Protein AF-G0P9I7-F1 (afdb_monomer)

Foldseek 3Di:
DDDDPPDPDDDPPPDADPLLVVLVVLLVVCVVDPDFDVSLVVSVVCLVCPPDDPQPDWDALVNLLSLVVLLLVLVVLLVVLVLLLLLLVLLLVLLVVLLVLLVVLLVVLVCCCVVPVVVPDPPPVVNVLCSLPVSLVVSVVSVVVSVPCVSPDDPPCVVVVVVVSVVVSVVCVVPRDRTDGPVVSSVSSVVSVCSSRVRRVVSNVSSVVSVVSSLVSLVSSLVSLLVSLVVQLVVLVVCLVVDPDPVVNVVSVVSNVVSVVSNVVSVCVSVVPPD

Solvent-accessible surface area (backbone atoms only — not comparable to full-atom values): 15383 Å² total; per-residue (Å²): 135,85,89,65,98,83,62,97,76,73,74,82,79,88,71,81,46,71,66,46,53,51,52,51,50,52,53,46,54,54,68,74,41,94,62,72,66,66,51,50,53,48,52,52,52,48,63,77,56,57,76,83,70,66,91,85,57,78,40,58,46,67,53,57,47,52,43,52,51,52,40,48,52,49,52,56,51,36,48,54,35,47,53,52,29,55,34,38,48,42,48,37,51,42,46,50,52,47,30,52,50,28,46,50,49,38,52,55,49,50,52,48,52,66,54,53,66,78,60,72,58,91,67,51,65,66,56,56,54,49,50,71,54,46,53,60,48,51,51,52,49,53,47,55,55,57,66,35,70,88,52,51,76,74,76,88,55,56,69,62,53,50,50,51,52,50,51,52,52,55,48,52,64,74,63,59,56,91,62,44,52,66,66,58,53,52,51,50,54,47,51,43,49,48,47,43,61,63,50,33,46,50,41,47,50,52,31,51,53,41,51,52,50,37,56,56,43,52,58,59,35,45,50,41,49,53,53,45,43,50,53,53,32,51,51,22,56,52,46,40,73,69,48,82,51,70,67,61,27,50,53,27,48,49,47,35,55,50,36,52,53,52,50,50,52,52,50,48,52,68,65,67,67,81,123

Nearest PDB structures (foldseek):
  6u1s-assembly1_A  TM=1.557E-01  e=6.332E+00  synthetic construct

Radius of gyration: 30.94 Å; Cα contacts (8 Å, |Δi|>4): 170; chains: 1; bounding box: 69×42×85 Å

Mean predicted aligned error: 13.26 Å

Organism: Caenorhabditis brenneri (NCBI:txid135651)

Structure (mmCIF, N/CA/C/O backbone):
data_AF-G0P9I7-F1
#
_entry.id   AF-G0P9I7-F1
#
loop_
_atom_site.group_PDB
_atom_site.id
_atom_site.type_symbol
_atom_site.label_atom_id
_atom_site.label_alt_id
_atom_site.label_comp_id
_atom_site.label_asym_id
_atom_site.label_entity_id
_atom_site.label_seq_id
_atom_site.pdbx_PDB_ins_code
_atom_site.Cartn_x
_atom_site.Cartn_y
_atom_site.Cartn_z
_atom_site.occupancy
_atom_site.B_iso_or_equiv
_atom_site.auth_seq_id
_atom_site.auth_comp_id
_atom_site.auth_asym_id
_atom_site.auth_atom_id
_atom_site.pdbx_PDB_model_num
ATOM 1 N N . MET A 1 1 ? -32.981 -13.574 35.915 1.00 32.06 1 MET A N 1
ATOM 2 C CA . MET A 1 1 ? -32.477 -14.923 36.243 1.00 32.06 1 MET A CA 1
ATOM 3 C C . MET A 1 1 ? -30.966 -14.822 36.257 1.00 32.06 1 MET A C 1
ATOM 5 O O . MET A 1 1 ? -30.418 -14.262 35.320 1.00 32.06 1 MET A O 1
ATOM 9 N N . SER A 1 2 ? -30.353 -15.200 37.376 1.00 30.53 2 SER A N 1
ATOM 10 C CA . SER A 1 2 ? -28.936 -15.013 37.700 1.00 30.53 2 SER A CA 1
ATOM 11 C C . SER A 1 2 ? -28.030 -15.908 36.855 1.00 30.53 2 SER A C 1
ATOM 13 O O . SER A 1 2 ? -28.331 -17.082 36.655 1.00 30.53 2 SER A O 1
ATOM 15 N N . PHE A 1 3 ? -26.928 -15.334 36.380 1.00 40.22 3 PHE A N 1
ATOM 16 C CA . PHE A 1 3 ? -25.849 -16.011 35.670 1.00 40.22 3 PHE A CA 1
ATOM 17 C C . PHE A 1 3 ? -25.103 -16.965 36.619 1.00 40.22 3 PHE A C 1
ATOM 19 O O . PHE A 1 3 ? -24.653 -16.541 37.683 1.00 40.22 3 PHE A O 1
ATOM 26 N N . ASP A 1 4 ? -24.995 -18.240 36.242 1.00 36.59 4 ASP A N 1
ATOM 27 C CA . ASP A 1 4 ? -24.179 -19.247 36.925 1.00 36.59 4 ASP A CA 1
ATOM 28 C C . ASP A 1 4 ? -22.908 -19.492 36.086 1.00 36.59 4 ASP A C 1
ATOM 30 O O . ASP A 1 4 ? -23.009 -20.024 34.973 1.00 36.59 4 ASP A O 1
ATOM 34 N N . PRO A 1 5 ? -21.717 -19.102 36.577 1.00 43.03 5 PRO A N 1
ATOM 35 C CA . PRO A 1 5 ? -20.459 -19.198 35.837 1.00 43.03 5 PRO A CA 1
ATOM 36 C C . PRO A 1 5 ? -19.954 -20.638 35.624 1.00 43.03 5 PRO A C 1
ATOM 38 O O . PRO A 1 5 ? -18.890 -20.818 35.033 1.00 43.03 5 PRO A O 1
ATOM 41 N N . SER A 1 6 ? -20.684 -21.664 36.073 1.00 37.97 6 SER A N 1
ATOM 42 C CA . SER A 1 6 ? -20.253 -23.067 36.012 1.00 37.97 6 SER A CA 1
ATOM 43 C C . SER A 1 6 ? -20.863 -23.906 34.872 1.00 37.97 6 SER A C 1
ATOM 45 O O . SER A 1 6 ? -20.480 -25.064 34.707 1.00 37.97 6 SER A O 1
ATOM 47 N N . SER A 1 7 ? -21.756 -23.356 34.033 1.00 35.81 7 SER A N 1
ATOM 48 C CA . SER A 1 7 ? -22.426 -24.133 32.969 1.00 35.81 7 SER A CA 1
ATOM 49 C C . SER A 1 7 ? -21.936 -23.788 31.540 1.00 35.81 7 SER A C 1
ATOM 51 O O . SER A 1 7 ? -22.196 -22.693 31.042 1.00 35.81 7 SER A O 1
ATOM 53 N N . PRO A 1 8 ? -21.262 -24.707 30.816 1.00 40.47 8 PRO A N 1
ATOM 54 C CA . PRO A 1 8 ? -20.697 -24.441 29.484 1.00 40.47 8 PRO A CA 1
ATOM 55 C C . PRO A 1 8 ? -21.712 -24.528 28.322 1.00 40.47 8 PRO A C 1
ATOM 57 O O . PRO A 1 8 ? -21.318 -24.419 27.166 1.00 40.47 8 PRO A O 1
ATOM 60 N N . ASN A 1 9 ? -23.011 -24.707 28.602 1.00 37.75 9 ASN A N 1
ATOM 61 C CA . ASN A 1 9 ? -24.058 -24.977 27.599 1.00 37.75 9 ASN A CA 1
ATOM 62 C C . ASN A 1 9 ? -25.186 -23.923 27.544 1.00 37.75 9 ASN A C 1
ATOM 64 O O . ASN A 1 9 ? -26.302 -24.227 27.112 1.00 37.75 9 ASN A O 1
ATOM 68 N N . GLN A 1 10 ? -24.935 -22.673 27.942 1.00 39.03 10 GLN A N 1
ATOM 69 C CA . GLN A 1 10 ? -25.886 -21.595 27.656 1.00 39.03 10 GLN A CA 1
ATOM 70 C C . GLN A 1 10 ? -25.823 -21.210 26.169 1.00 39.03 10 GLN A C 1
ATOM 72 O O . GLN A 1 10 ? -24.797 -20.758 25.665 1.00 39.03 10 GLN A O 1
ATOM 77 N N 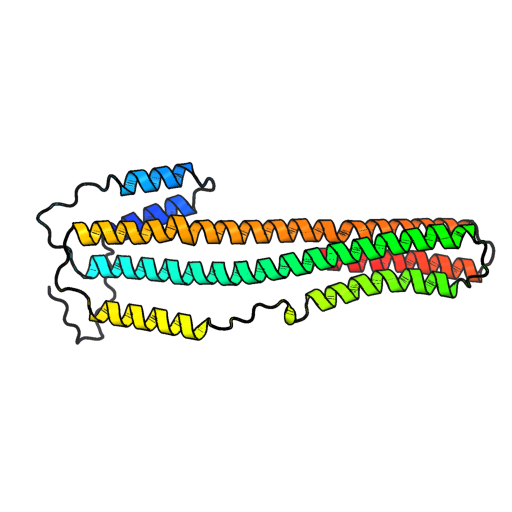. LYS A 1 11 ? -26.941 -21.418 25.456 1.00 35.28 11 LYS A N 1
ATOM 78 C CA . LYS A 1 11 ? -27.157 -20.951 24.074 1.00 35.28 11 LYS A CA 1
ATOM 79 C C . LYS A 1 11 ? -26.825 -19.452 23.955 1.00 35.28 11 LYS A C 1
ATOM 81 O O . LYS A 1 11 ? -27.079 -18.720 24.912 1.00 35.28 11 LYS A O 1
ATOM 86 N N . PRO A 1 12 ? -26.326 -18.980 22.795 1.00 37.47 12 PRO A N 1
ATOM 87 C CA . PRO A 1 12 ? -25.967 -17.578 22.617 1.00 37.47 12 PRO A CA 1
ATOM 88 C C . PRO A 1 12 ? -27.187 -16.699 22.897 1.00 37.47 12 PRO A C 1
ATOM 90 O O . PRO A 1 12 ? -28.274 -16.945 22.367 1.00 37.47 12 PRO A O 1
ATOM 93 N N . VAL A 1 13 ? -27.014 -15.694 23.753 1.00 47.22 13 VAL A N 1
ATOM 94 C CA . VAL A 1 13 ? -28.059 -14.727 24.090 1.00 47.22 13 VAL A CA 1
ATOM 95 C C . VAL A 1 13 ? -28.408 -13.955 22.814 1.00 47.22 13 VAL A C 1
ATOM 97 O O . VAL A 1 13 ? -27.681 -13.081 22.362 1.00 47.22 13 VAL A O 1
ATOM 100 N N . THR A 1 14 ? -29.523 -14.316 22.177 1.00 50.47 14 THR A N 1
ATOM 101 C CA . THR A 1 14 ? -29.954 -13.796 20.865 1.00 50.47 14 THR A CA 1
ATOM 102 C C . THR A 1 14 ? -30.489 -12.358 20.889 1.00 50.47 14 THR A C 1
ATOM 104 O O . THR A 1 14 ? -30.899 -11.844 19.850 1.00 50.47 14 THR A O 1
ATOM 107 N N . LYS A 1 15 ? -30.511 -11.678 22.042 1.00 58.75 15 LYS A N 1
ATOM 108 C CA . LYS A 1 15 ? -30.935 -10.274 22.153 1.00 58.75 15 LYS A CA 1
ATOM 109 C C . LYS A 1 15 ? -29.771 -9.413 22.633 1.00 58.75 15 LYS A C 1
ATOM 111 O O . LYS A 1 15 ? -29.448 -9.458 23.811 1.00 58.75 15 LYS A O 1
ATOM 116 N N . ARG A 1 16 ? -29.215 -8.604 21.723 1.00 64.12 16 ARG A N 1
ATOM 117 C CA . ARG A 1 16 ? -28.243 -7.553 22.056 1.00 64.12 16 ARG A CA 1
ATOM 118 C C . ARG A 1 16 ? -28.893 -6.443 22.877 1.00 64.12 16 ARG A C 1
ATOM 120 O O . ARG A 1 16 ? -30.059 -6.095 22.643 1.00 64.12 16 ARG A O 1
ATOM 127 N N . TYR A 1 17 ? -28.138 -5.863 23.801 1.00 71.81 17 TYR A N 1
ATOM 128 C CA . TYR A 1 17 ? -28.598 -4.736 24.603 1.00 71.81 17 TYR A CA 1
ATOM 129 C C . TYR A 1 17 ? -28.740 -3.460 23.756 1.00 71.81 17 TYR A C 1
ATOM 131 O O . TYR A 1 17 ? -28.110 -3.263 22.718 1.00 71.81 17 TYR A O 1
ATOM 139 N N . ARG A 1 18 ? -29.621 -2.548 24.180 1.00 72.38 18 ARG A N 1
ATOM 140 C CA . ARG A 1 18 ? -29.911 -1.324 23.412 1.00 72.38 18 ARG A CA 1
ATOM 141 C C . ARG A 1 18 ? -28.683 -0.416 23.291 1.00 72.38 18 ARG A C 1
ATOM 143 O O . ARG A 1 18 ? -28.532 0.253 22.271 1.00 72.38 18 ARG A O 1
ATOM 150 N N . SER A 1 19 ? -27.829 -0.383 24.313 1.00 67.81 19 SER A N 1
ATOM 151 C CA . SER A 1 19 ? -26.592 0.402 24.312 1.00 67.81 19 SER A CA 1
ATOM 152 C C . SER A 1 19 ? -25.597 -0.093 23.266 1.00 67.81 19 SER A C 1
ATOM 154 O O . SER A 1 19 ? -25.108 0.728 22.493 1.00 67.81 19 SER A O 1
ATOM 156 N N . SER A 1 20 ? -25.364 -1.406 23.174 1.00 69.12 20 SER A N 1
ATOM 157 C CA . SER A 1 20 ? -24.467 -2.009 22.186 1.00 69.12 20 SER A CA 1
ATOM 158 C C . SER A 1 20 ? -24.984 -1.801 20.761 1.00 69.12 20 SER A C 1
ATOM 160 O O . SER A 1 20 ? -24.222 -1.384 19.891 1.00 69.12 20 SER A O 1
ATOM 162 N N . ILE A 1 21 ? -26.295 -1.957 20.530 1.00 77.00 21 ILE A N 1
ATOM 163 C CA . ILE A 1 21 ? -26.935 -1.673 19.232 1.00 77.00 21 ILE A CA 1
ATOM 164 C C . ILE A 1 21 ? -26.726 -0.212 18.820 1.00 77.00 21 ILE A C 1
ATOM 166 O O . ILE A 1 21 ? -26.332 0.055 17.687 1.00 77.00 21 ILE A O 1
ATOM 170 N N . GLN A 1 22 ? -26.974 0.737 19.724 1.00 75.31 22 GLN A N 1
ATOM 171 C CA . GLN A 1 22 ? -26.794 2.164 19.444 1.00 75.31 22 GLN A CA 1
ATOM 172 C C . GLN A 1 22 ? -25.331 2.513 19.154 1.00 75.31 22 GLN A C 1
ATOM 174 O O . GLN A 1 22 ? -25.060 3.276 18.231 1.00 75.31 22 GLN A O 1
ATOM 179 N N . THR A 1 23 ? -24.394 1.950 19.920 1.00 71.88 23 THR A N 1
ATOM 180 C CA . THR A 1 23 ? -22.956 2.123 19.680 1.00 71.88 23 THR A CA 1
ATOM 181 C C . THR A 1 23 ? -22.575 1.584 18.299 1.00 71.88 23 THR A C 1
ATOM 183 O O . THR A 1 23 ? -21.949 2.293 17.517 1.00 71.88 23 THR A O 1
ATOM 186 N N . TYR A 1 24 ? -23.050 0.390 17.934 1.00 76.12 24 TYR A N 1
ATOM 187 C CA . TYR A 1 24 ? -22.791 -0.211 16.623 1.00 76.12 24 TYR A CA 1
ATOM 188 C C . TYR A 1 24 ? -23.400 0.599 15.469 1.00 76.12 24 TYR A C 1
ATOM 190 O O . TYR A 1 24 ? -22.779 0.775 14.424 1.00 76.12 24 TYR A O 1
ATOM 198 N N . GLN A 1 25 ? -24.612 1.128 15.653 1.00 77.56 25 GLN A N 1
ATOM 199 C CA . GLN A 1 25 ? -25.266 2.000 14.675 1.00 77.56 25 GLN A CA 1
ATOM 200 C C . GLN A 1 25 ? -24.490 3.302 14.468 1.00 77.56 25 GLN A C 1
ATOM 202 O O . GLN A 1 25 ? -24.313 3.716 13.327 1.00 77.56 25 GLN A O 1
ATOM 207 N N . LEU A 1 26 ? -23.985 3.917 15.542 1.00 74.00 26 LEU A N 1
ATOM 208 C CA . LEU A 1 26 ? -23.140 5.111 15.458 1.00 74.00 26 LEU A CA 1
ATOM 209 C C . LEU A 1 26 ? -21.830 4.824 14.720 1.00 74.00 26 LEU A C 1
ATOM 211 O O . LEU A 1 26 ? -21.461 5.571 13.817 1.00 74.00 26 LEU A O 1
ATOM 215 N N . MET A 1 27 ? -21.166 3.714 15.044 1.00 75.69 27 MET A N 1
ATOM 216 C CA . MET A 1 27 ? -19.951 3.291 14.342 1.00 75.69 27 MET A CA 1
ATOM 217 C C . MET A 1 27 ? -20.218 3.055 12.854 1.00 75.69 27 MET A C 1
ATOM 219 O O . MET A 1 27 ? -19.461 3.519 12.004 1.00 75.69 27 MET A O 1
ATOM 223 N N . ARG A 1 28 ? -21.323 2.378 12.526 1.00 77.94 28 ARG A N 1
ATOM 224 C CA . ARG A 1 28 ? -21.722 2.117 11.141 1.00 77.94 28 ARG A CA 1
ATOM 225 C C . ARG A 1 28 ? -22.032 3.402 10.376 1.00 77.94 28 ARG A C 1
ATOM 227 O O . ARG A 1 28 ? -21.560 3.552 9.259 1.00 77.94 28 ARG A O 1
AT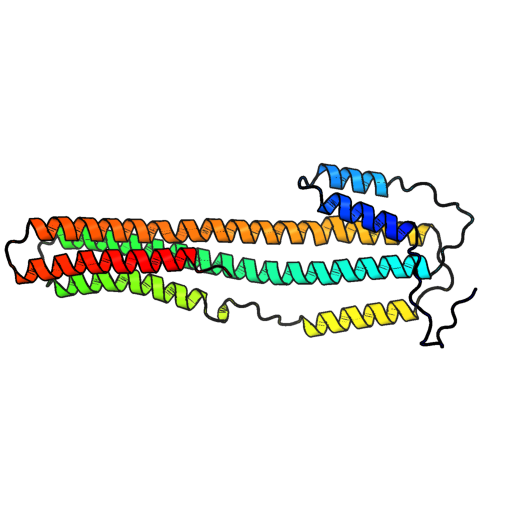OM 234 N N . LEU A 1 29 ? -22.761 4.340 10.980 1.00 73.50 29 LEU A N 1
ATOM 235 C CA . LEU A 1 29 ? -23.055 5.639 10.367 1.00 73.50 29 LEU A CA 1
ATOM 236 C C . LEU A 1 29 ? -21.775 6.396 9.997 1.00 73.50 29 LEU A C 1
ATOM 238 O O . LEU A 1 29 ? -21.686 6.948 8.906 1.00 73.50 29 LEU A O 1
ATOM 242 N N . VAL A 1 30 ? -20.770 6.370 10.874 1.00 71.31 30 VAL A N 1
ATOM 243 C CA . VAL A 1 30 ? -19.463 6.991 10.613 1.00 71.31 30 VAL A CA 1
ATOM 244 C C . VAL A 1 30 ? -18.675 6.232 9.535 1.00 71.31 30 VAL A C 1
ATOM 246 O O . VAL A 1 30 ? -17.952 6.848 8.755 1.00 71.31 30 VAL A O 1
ATOM 249 N N . MET A 1 31 ? -18.800 4.903 9.466 1.00 69.69 31 MET A N 1
ATOM 250 C CA . MET A 1 31 ? -18.152 4.085 8.429 1.00 69.69 31 MET A CA 1
ATOM 251 C C . MET A 1 31 ? -18.741 4.305 7.037 1.00 69.69 31 MET A C 1
ATOM 253 O O . MET A 1 31 ? -17.981 4.334 6.070 1.00 69.69 31 MET A O 1
ATOM 257 N N . ASP A 1 32 ? -20.066 4.418 6.950 1.00 68.00 32 ASP A N 1
ATOM 258 C CA . ASP A 1 32 ? -20.805 4.545 5.690 1.00 68.00 32 ASP A CA 1
ATOM 259 C C . ASP A 1 32 ? -20.720 5.975 5.126 1.00 68.00 32 ASP A C 1
ATOM 261 O O . ASP A 1 32 ? -20.947 6.204 3.936 1.00 68.00 32 ASP A O 1
ATOM 265 N N . SER A 1 33 ? -20.345 6.951 5.954 1.00 61.94 33 SER A N 1
ATOM 266 C CA . SER A 1 33 ? -20.135 8.320 5.510 1.00 61.94 33 SER A CA 1
ATOM 267 C C . SER A 1 33 ? -18.726 8.555 4.969 1.00 61.94 33 SER A C 1
ATOM 269 O O . SER A 1 33 ? -17.739 8.475 5.699 1.00 61.94 33 SER A O 1
ATOM 271 N N . PHE A 1 34 ? -18.636 8.923 3.691 1.00 52.88 34 PHE A N 1
ATOM 272 C CA . PHE A 1 34 ? -17.376 9.268 3.027 1.00 52.88 34 PHE A CA 1
ATOM 273 C C . PHE A 1 34 ? -16.758 10.600 3.506 1.00 52.88 34 PHE A C 1
ATOM 275 O O . PHE A 1 34 ? -15.597 10.857 3.188 1.00 52.88 34 PHE A O 1
ATOM 282 N N . ASP A 1 35 ? -17.474 11.410 4.306 1.00 54.06 35 ASP A N 1
ATOM 283 C CA . ASP A 1 35 ? -17.019 12.731 4.762 1.00 54.06 35 ASP A CA 1
ATOM 284 C C . ASP A 1 35 ? -16.894 12.851 6.293 1.00 54.06 35 ASP A C 1
ATOM 286 O O . ASP A 1 35 ? -17.848 12.770 7.066 1.00 54.06 35 ASP A O 1
ATOM 290 N N . SER A 1 36 ? -15.645 13.009 6.730 1.00 60.88 36 SER A N 1
ATOM 291 C CA . SER A 1 36 ? -15.137 12.558 8.033 1.00 60.88 36 SER A CA 1
ATOM 292 C C . SER A 1 36 ? -15.171 13.548 9.222 1.00 60.88 36 SER A C 1
ATOM 294 O O . SER A 1 36 ? -15.084 13.059 10.351 1.00 60.88 36 SER A O 1
ATOM 296 N N . PRO A 1 37 ? -15.271 14.886 9.084 1.00 63.94 37 PRO A N 1
ATOM 297 C CA . PRO A 1 37 ? -15.216 15.769 10.256 1.00 63.94 37 PRO A CA 1
ATOM 298 C C . PRO A 1 37 ? -16.591 16.147 10.829 1.00 63.94 37 PRO A C 1
ATOM 300 O O . PRO A 1 37 ? -16.732 16.268 12.045 1.00 63.94 37 PRO A O 1
ATOM 303 N N . GLU A 1 38 ? -17.615 16.333 9.995 1.00 63.81 38 GLU A N 1
ATOM 304 C CA . GLU A 1 38 ? -18.937 16.792 10.455 1.00 63.81 38 GLU A CA 1
ATOM 305 C C . GLU A 1 38 ? -19.733 15.685 11.139 1.00 63.81 38 GLU A C 1
ATOM 307 O O . GLU A 1 38 ? -20.367 15.917 12.167 1.00 63.81 38 GLU A O 1
ATOM 312 N N . ILE A 1 39 ? -19.640 14.464 10.619 1.00 64.88 39 ILE A N 1
ATOM 313 C CA . ILE A 1 39 ? -20.330 13.296 11.174 1.00 64.88 39 ILE A CA 1
ATOM 314 C C . ILE A 1 39 ? -19.634 12.810 12.440 1.00 64.88 39 ILE A C 1
ATOM 316 O O . ILE A 1 39 ? -20.306 12.397 13.380 1.00 64.88 39 ILE A O 1
ATOM 320 N N . LYS A 1 40 ? -18.311 12.987 12.532 1.00 64.25 40 LYS A N 1
ATOM 321 C CA . LYS A 1 40 ? -17.575 12.835 13.788 1.00 64.25 40 LYS A CA 1
ATOM 322 C C . LYS A 1 40 ? -18.075 13.824 14.846 1.00 64.25 40 LYS A C 1
ATOM 324 O O . LYS A 1 40 ? -18.462 13.391 15.924 1.00 64.25 40 LYS A O 1
ATOM 329 N N . LYS A 1 41 ? -18.198 15.114 14.507 1.00 69.12 41 LYS A N 1
ATOM 330 C CA . LYS A 1 41 ? -18.802 16.124 15.399 1.00 69.12 41 LYS A CA 1
ATOM 331 C C . LYS A 1 41 ? -20.250 15.792 15.770 1.00 69.12 41 LYS A C 1
ATOM 333 O O . LYS A 1 41 ? -20.689 16.100 16.872 1.00 69.12 41 LYS A O 1
ATOM 338 N N . HIS A 1 42 ? -21.018 15.192 14.861 1.00 65.81 42 HIS A N 1
ATOM 339 C CA . HIS A 1 42 ? -22.392 14.775 15.141 1.00 65.81 42 HIS A CA 1
ATOM 340 C C . HIS A 1 42 ? -22.444 13.557 16.072 1.00 65.81 42 HIS A C 1
ATOM 342 O O . HIS A 1 42 ? -23.246 13.539 17.001 1.00 65.81 42 HIS A O 1
ATOM 348 N N . ALA A 1 43 ? -21.560 12.577 15.877 1.00 65.69 43 ALA A N 1
ATOM 349 C CA . ALA A 1 43 ? -21.404 11.435 16.771 1.00 65.69 43 ALA A CA 1
ATOM 350 C C . ALA A 1 43 ? -20.943 11.877 18.172 1.00 65.69 43 ALA A C 1
ATOM 352 O O . ALA A 1 43 ? -21.508 11.419 19.161 1.00 65.69 43 ALA A O 1
ATOM 353 N N . GLU A 1 44 ? -20.007 12.829 18.256 1.00 66.19 44 GLU A N 1
ATOM 354 C CA . GLU A 1 44 ? -19.576 13.484 19.502 1.00 66.19 44 GLU A CA 1
ATOM 355 C C . GLU A 1 44 ? -20.739 14.229 20.185 1.00 66.19 44 GLU A C 1
ATOM 357 O O . GLU A 1 44 ? -20.963 14.071 21.382 1.00 66.19 44 GLU A O 1
ATOM 362 N N . LYS A 1 45 ? -21.577 14.953 19.431 1.00 68.88 45 LYS A N 1
ATOM 363 C CA . LYS A 1 45 ? -22.783 15.604 19.981 1.00 68.88 45 LYS A CA 1
ATOM 364 C C . LYS A 1 45 ? -23.840 14.617 20.481 1.00 68.88 45 LYS A C 1
ATOM 366 O O . LYS A 1 45 ? -24.543 14.916 21.446 1.00 68.88 45 LYS A O 1
ATOM 371 N N . ILE A 1 46 ? -23.992 13.464 19.826 1.00 67.12 46 ILE A N 1
ATOM 372 C CA . ILE A 1 46 ? -24.921 12.404 20.253 1.00 67.12 46 ILE A CA 1
ATOM 373 C C . ILE A 1 46 ? -24.394 11.701 21.513 1.00 67.12 46 ILE A C 1
ATOM 375 O O . ILE A 1 46 ? -25.179 11.381 22.404 1.00 67.12 46 ILE A O 1
ATOM 379 N N . LEU A 1 47 ? -23.076 11.510 21.605 1.00 65.31 47 LEU A N 1
ATOM 380 C CA . LEU A 1 47 ? -22.374 11.030 22.797 1.00 65.31 47 LEU A CA 1
ATOM 381 C C . LEU A 1 47 ? -22.587 11.956 24.004 1.00 65.31 47 LEU A C 1
ATOM 383 O O . LEU A 1 47 ? -22.903 11.488 25.096 1.00 65.31 47 LEU A O 1
ATOM 387 N N . GLU A 1 48 ? -22.440 13.268 23.809 1.00 65.62 48 GLU A N 1
ATOM 388 C CA . GLU A 1 48 ? -22.650 14.274 24.861 1.00 65.62 48 GLU A CA 1
ATOM 389 C C . GLU A 1 48 ? -24.108 14.331 25.336 1.00 65.62 48 GLU A C 1
ATOM 391 O O . GLU A 1 48 ? -24.374 14.648 26.494 1.00 65.62 48 GLU A O 1
ATOM 396 N N . ASN A 1 49 ? -25.053 13.971 24.463 1.00 64.12 49 ASN A N 1
ATOM 397 C CA . ASN A 1 49 ? -26.490 14.042 24.718 1.00 64.12 49 ASN A CA 1
ATOM 398 C C . ASN A 1 49 ? -27.160 12.664 24.701 1.00 64.12 49 ASN A C 1
ATOM 400 O O . ASN A 1 49 ? -28.258 12.512 24.153 1.00 64.12 49 ASN A O 1
ATOM 404 N N . PHE A 1 50 ? -26.529 11.645 25.294 1.00 63.00 50 PHE A N 1
ATOM 405 C CA . PHE A 1 50 ? -27.179 10.342 25.400 1.00 63.00 50 PHE A CA 1
ATOM 406 C C . PHE A 1 50 ? -28.559 10.487 26.065 1.00 63.00 50 PHE A C 1
ATOM 408 O O . PHE A 1 50 ? -28.662 11.093 27.138 1.00 63.00 50 PHE A O 1
ATOM 415 N N . PRO A 1 51 ? -29.631 9.926 25.466 1.00 57.78 51 PRO A N 1
ATOM 416 C CA . PRO A 1 51 ? -30.963 10.001 26.049 1.00 57.78 51 PRO A CA 1
ATOM 417 C C . PRO A 1 51 ? -30.909 9.461 27.476 1.00 57.78 51 PRO A C 1
ATOM 419 O O . PRO A 1 51 ? -30.329 8.396 27.706 1.00 57.78 51 PRO A O 1
ATOM 422 N N . LYS A 1 52 ? -31.479 10.218 28.427 1.00 53.56 52 LYS A N 1
ATOM 423 C CA . LYS A 1 52 ? -31.428 9.913 29.862 1.00 53.56 52 LYS A CA 1
ATOM 424 C C . LYS A 1 52 ? -31.798 8.446 30.099 1.00 53.56 52 LYS A C 1
ATOM 426 O O . LYS A 1 52 ? -32.954 8.053 29.965 1.00 53.56 52 LYS A O 1
ATOM 431 N N . ILE A 1 53 ? -30.799 7.634 30.429 1.00 56.72 53 ILE A N 1
ATOM 432 C CA . ILE A 1 53 ? -31.003 6.271 30.915 1.00 56.72 53 ILE A CA 1
ATOM 433 C C . ILE A 1 53 ? -31.654 6.416 32.292 1.00 56.72 53 ILE A C 1
ATOM 435 O O . ILE A 1 53 ? -31.168 7.196 33.109 1.00 56.72 53 ILE A O 1
ATOM 439 N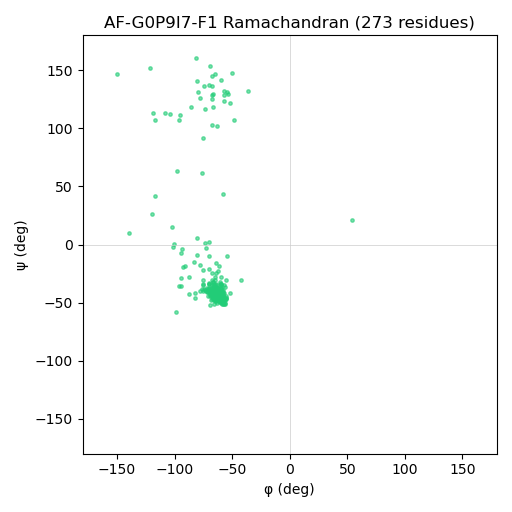 N . ASN A 1 54 ? -32.774 5.729 32.528 1.00 51.00 54 ASN A N 1
ATOM 440 C CA . ASN A 1 54 ? -33.524 5.832 33.783 1.00 51.00 54 ASN A CA 1
ATOM 441 C C . ASN A 1 54 ? -32.590 5.608 34.987 1.00 51.00 54 ASN A C 1
ATOM 443 O O . ASN A 1 54 ? -31.963 4.555 35.087 1.00 51.00 54 ASN A O 1
ATOM 447 N N . GLU A 1 55 ? -32.511 6.592 35.886 1.00 48.62 55 GLU A N 1
ATOM 448 C CA . GLU A 1 55 ? -31.552 6.659 37.008 1.00 48.62 55 GLU A CA 1
ATOM 449 C C . GLU A 1 55 ? -31.691 5.512 38.014 1.00 48.62 55 GLU A C 1
ATOM 451 O O . GLU A 1 55 ? -30.764 5.213 38.756 1.00 48.62 55 GLU A O 1
ATOM 456 N N . THR A 1 56 ? -32.833 4.832 38.007 1.00 45.94 56 THR A N 1
ATOM 457 C CA . THR A 1 56 ? -33.193 3.779 38.959 1.00 45.94 56 THR A CA 1
ATOM 458 C C . THR A 1 56 ? -32.853 2.365 38.493 1.00 45.94 56 THR A C 1
ATOM 460 O O . THR A 1 56 ? -33.070 1.409 39.236 1.00 45.94 56 THR A O 1
ATOM 463 N N . LYS A 1 57 ? -32.338 2.188 37.270 1.00 58.44 57 LYS A N 1
ATOM 464 C CA . LYS A 1 57 ? -32.056 0.858 36.720 1.00 58.44 57 LYS A CA 1
ATOM 465 C C . LYS A 1 57 ? -30.590 0.489 36.951 1.00 58.44 57 LYS A C 1
ATOM 467 O O . LYS A 1 57 ? -29.706 1.073 36.330 1.00 58.44 57 LYS A O 1
ATOM 472 N N . GLN A 1 58 ? -30.343 -0.492 37.821 1.00 61.53 58 GLN A N 1
ATOM 473 C CA . GLN A 1 58 ? -29.040 -1.157 37.881 1.00 61.53 58 GLN A CA 1
ATOM 474 C C . GLN A 1 58 ? -28.717 -1.736 36.498 1.00 61.53 58 GLN A C 1
ATOM 476 O O . GLN A 1 58 ? -29.576 -2.353 35.861 1.00 61.53 58 GLN A O 1
ATOM 481 N N . VAL A 1 59 ? -27.502 -1.476 36.018 1.00 66.25 59 VAL A N 1
ATOM 482 C CA . VAL A 1 59 ? -27.041 -1.942 34.709 1.00 66.25 59 VAL A CA 1
ATOM 483 C C . VAL A 1 59 ? -26.627 -3.402 34.839 1.00 66.25 59 VAL A C 1
ATOM 485 O O . VAL A 1 59 ? -25.874 -3.761 35.748 1.00 66.25 59 VAL A O 1
ATOM 488 N N . ASN A 1 60 ? -27.118 -4.241 33.925 1.00 74.31 60 ASN A N 1
ATOM 489 C CA . ASN A 1 60 ? -26.725 -5.642 33.884 1.00 74.31 60 ASN A CA 1
ATOM 490 C C . ASN A 1 60 ? -25.245 -5.751 33.475 1.00 74.31 60 ASN A C 1
ATOM 492 O O . ASN A 1 60 ? -24.844 -5.114 32.499 1.00 74.31 60 ASN A O 1
ATOM 496 N N . PRO A 1 61 ? -24.440 -6.599 34.135 1.00 75.00 61 PRO A N 1
ATOM 497 C CA . PRO A 1 61 ? -23.031 -6.789 33.778 1.00 75.00 61 PRO A CA 1
ATOM 498 C C . PRO A 1 61 ? -22.838 -7.289 32.335 1.00 75.00 61 PRO A C 1
ATOM 500 O O . PRO A 1 61 ? -21.845 -6.961 31.690 1.00 75.00 61 PRO A O 1
ATOM 503 N N . GLU A 1 62 ? -23.820 -8.014 31.794 1.00 76.62 62 GLU A N 1
ATOM 504 C CA . GLU A 1 62 ? -23.844 -8.471 30.398 1.00 76.62 62 GLU A CA 1
ATOM 505 C C . GLU A 1 62 ? -23.835 -7.316 29.380 1.00 76.62 62 GLU A C 1
ATOM 507 O O . GLU A 1 62 ? -23.221 -7.428 28.325 1.00 76.62 62 GLU A O 1
ATOM 512 N N . GLU A 1 63 ? -24.469 -6.185 29.700 1.00 74.25 63 GLU A N 1
ATOM 513 C CA . GLU A 1 63 ? -24.529 -5.018 28.812 1.00 74.25 63 GLU A CA 1
ATOM 514 C C . GLU A 1 63 ? -23.153 -4.350 28.660 1.00 74.25 63 GLU A C 1
ATOM 516 O O . GLU A 1 63 ? -22.770 -3.914 27.574 1.00 74.25 63 GLU A O 1
ATOM 521 N N . ILE A 1 64 ? -22.379 -4.315 29.744 1.00 77.38 64 ILE A N 1
ATOM 522 C CA . ILE A 1 64 ? -21.003 -3.800 29.738 1.00 77.38 64 ILE A CA 1
ATOM 523 C C . ILE A 1 64 ? -20.054 -4.794 29.082 1.00 77.38 64 ILE A C 1
ATOM 525 O O . ILE A 1 64 ? -19.128 -4.388 28.382 1.00 77.38 64 ILE A O 1
ATOM 529 N N . TRP A 1 65 ? -20.306 -6.091 29.252 1.00 78.44 65 TRP A N 1
ATOM 530 C CA . TRP A 1 65 ? -19.558 -7.116 28.540 1.00 78.44 65 TRP A CA 1
ATOM 531 C C . TRP A 1 65 ? -19.706 -6.986 27.016 1.00 78.44 65 TRP A C 1
ATOM 533 O O . TRP A 1 65 ? -18.694 -7.012 26.319 1.00 78.44 65 TRP A O 1
ATOM 543 N N . GLU A 1 66 ? -20.917 -6.751 26.495 1.00 79.38 66 GLU A N 1
ATOM 544 C CA . GLU A 1 66 ? -21.120 -6.512 25.055 1.00 79.38 66 GLU A CA 1
ATOM 545 C C . GLU A 1 66 ? -20.343 -5.286 24.545 1.00 79.38 66 GLU A C 1
ATOM 547 O O . GLU A 1 66 ? -19.807 -5.305 23.438 1.00 79.38 66 GLU A O 1
ATOM 552 N N . LEU A 1 67 ? -20.247 -4.215 25.340 1.00 80.12 67 LEU A N 1
ATOM 553 C CA . LEU A 1 67 ? -19.458 -3.033 24.970 1.00 80.12 67 LEU A CA 1
ATOM 554 C C . LEU A 1 67 ? -17.954 -3.326 24.946 1.00 80.12 67 LEU A C 1
ATOM 556 O O . LEU A 1 67 ? -17.268 -2.882 24.026 1.00 80.12 67 LEU A O 1
ATOM 560 N N . LYS A 1 68 ? -17.453 -4.113 25.903 1.00 80.31 68 LYS A N 1
ATOM 561 C CA . LYS A 1 68 ? -16.053 -4.568 25.920 1.00 80.31 68 LYS A CA 1
ATOM 562 C C . LYS A 1 68 ? -15.734 -5.522 24.774 1.00 80.31 68 LYS A C 1
ATOM 564 O O . LYS A 1 68 ? -14.621 -5.514 24.258 1.00 80.31 68 LYS A O 1
ATOM 569 N N . GLU A 1 69 ? -16.700 -6.322 24.338 1.00 80.75 69 GLU A N 1
ATOM 570 C CA . GLU A 1 69 ? -16.547 -7.159 23.148 1.00 80.75 69 GLU A CA 1
ATOM 571 C C . GLU A 1 69 ? -16.412 -6.308 21.875 1.00 80.75 69 GLU A C 1
ATOM 573 O O . GLU A 1 69 ? -15.526 -6.565 21.060 1.00 80.75 69 GLU A O 1
ATOM 578 N N . ILE A 1 70 ? -17.206 -5.237 21.748 1.00 81.31 70 ILE A N 1
ATOM 579 C CA . ILE A 1 70 ? -17.064 -4.256 20.656 1.00 81.31 70 ILE A CA 1
ATOM 580 C C . ILE A 1 70 ? -15.701 -3.551 20.727 1.00 81.31 70 ILE A C 1
ATOM 582 O O . ILE A 1 70 ? -15.033 -3.396 19.706 1.00 81.31 70 ILE A O 1
ATOM 586 N N . GLU A 1 71 ? -15.260 -3.139 21.918 1.00 82.19 71 GLU A N 1
ATOM 587 C CA . GLU A 1 71 ? -13.933 -2.545 22.122 1.00 82.19 71 GLU A CA 1
ATOM 588 C C . GLU A 1 71 ? -12.818 -3.466 21.611 1.00 82.19 71 GLU A C 1
ATOM 590 O O . GLU A 1 71 ? -11.940 -3.041 20.856 1.00 82.19 71 GLU A O 1
ATOM 595 N N . LYS A 1 72 ? -12.899 -4.752 21.965 1.00 82.31 72 LYS A N 1
ATOM 596 C CA . LYS A 1 72 ? -11.951 -5.772 21.525 1.00 82.31 72 LYS A CA 1
ATOM 597 C C . LYS A 1 72 ? -11.930 -5.897 20.003 1.00 82.31 72 LYS A C 1
ATOM 599 O O . LYS A 1 72 ? -10.850 -5.915 19.415 1.00 82.31 72 LYS A O 1
ATOM 604 N N . GLU A 1 73 ? -13.099 -5.945 19.364 1.00 81.69 73 GLU A N 1
ATOM 605 C CA . GLU A 1 73 ? -13.223 -5.998 17.901 1.00 81.69 73 GLU A CA 1
ATOM 606 C C . GLU A 1 73 ? -12.560 -4.775 17.240 1.00 81.69 73 GLU A C 1
ATOM 608 O O . GLU A 1 73 ? -11.810 -4.913 16.265 1.00 81.69 73 GLU A O 1
ATOM 613 N N . ILE A 1 74 ? -12.757 -3.576 17.804 1.00 82.25 74 ILE A N 1
ATOM 614 C CA . ILE A 1 74 ? -12.108 -2.346 17.328 1.00 82.25 74 ILE A CA 1
ATOM 615 C C . ILE A 1 74 ? -10.588 -2.445 17.475 1.00 82.25 74 ILE A C 1
ATOM 617 O O . ILE A 1 74 ? -9.873 -2.101 16.534 1.00 82.25 74 ILE A O 1
ATOM 621 N N . LEU A 1 75 ? -10.074 -2.913 18.617 1.00 82.56 75 LEU A N 1
ATOM 622 C CA . LEU A 1 75 ? -8.632 -3.052 18.854 1.00 82.56 75 LEU A CA 1
ATOM 623 C C . LEU A 1 75 ? -7.984 -4.074 17.913 1.00 82.56 75 LEU A C 1
ATOM 625 O O . LEU A 1 75 ? -6.921 -3.801 17.348 1.00 82.56 75 LEU A O 1
ATOM 629 N N . GLU A 1 76 ? -8.629 -5.222 17.701 1.00 81.81 76 GLU A N 1
ATOM 630 C CA . GLU A 1 76 ? -8.163 -6.248 16.763 1.00 81.81 76 GLU A CA 1
ATOM 631 C C . GLU A 1 76 ? -8.136 -5.714 15.326 1.00 81.81 76 GLU A C 1
ATOM 633 O O . GLU A 1 76 ? -7.135 -5.861 14.620 1.00 81.81 76 GLU A O 1
ATOM 638 N N . THR A 1 77 ? -9.188 -5.009 14.909 1.00 81.38 77 THR A N 1
ATOM 639 C CA . THR A 1 77 ? -9.255 -4.441 13.556 1.00 81.38 77 THR A CA 1
ATOM 640 C C . THR A 1 77 ? -8.288 -3.263 13.388 1.00 81.38 77 THR A C 1
ATOM 642 O O . THR A 1 77 ? -7.623 -3.143 12.359 1.00 81.38 77 THR A O 1
ATOM 645 N N . LYS A 1 78 ? -8.139 -2.402 14.404 1.00 84.00 78 LYS A N 1
ATOM 646 C CA . LYS A 1 78 ? -7.139 -1.317 14.441 1.00 84.00 78 LYS A CA 1
ATOM 647 C C . LYS A 1 78 ? -5.743 -1.881 14.217 1.00 84.00 78 LYS A C 1
ATOM 649 O O . LYS A 1 78 ? -4.983 -1.340 13.420 1.00 84.00 78 LYS A O 1
ATOM 654 N N . ARG A 1 79 ? -5.413 -2.991 14.875 1.00 80.25 79 ARG A N 1
ATOM 655 C CA . ARG A 1 79 ? -4.128 -3.665 14.698 1.00 80.25 79 ARG A CA 1
ATOM 656 C C . ARG A 1 79 ? -3.910 -4.141 13.266 1.00 80.25 79 ARG A C 1
ATOM 658 O O . ARG A 1 79 ? -2.842 -3.889 12.720 1.00 80.25 79 ARG A O 1
ATOM 665 N N . PHE A 1 80 ? -4.916 -4.758 12.651 1.00 82.81 80 PHE A N 1
ATOM 666 C CA . PHE A 1 80 ? -4.845 -5.149 11.242 1.00 82.81 80 PHE A CA 1
ATOM 667 C C . PHE A 1 80 ? -4.518 -3.946 10.339 1.00 82.81 80 PHE A C 1
ATOM 669 O O . PHE A 1 80 ? -3.598 -4.003 9.521 1.00 82.81 80 PHE A O 1
ATOM 676 N N . TYR A 1 81 ? -5.195 -2.808 10.537 1.00 81.81 81 TYR A N 1
ATOM 677 C CA . TYR A 1 81 ? -4.875 -1.582 9.795 1.00 81.81 81 TYR A CA 1
ATOM 678 C C . TYR A 1 81 ? -3.494 -1.013 10.134 1.00 81.81 81 TYR A C 1
ATOM 680 O O . TYR A 1 81 ? -2.851 -0.443 9.254 1.00 81.81 81 TYR A O 1
ATOM 688 N N . ARG A 1 82 ? -3.010 -1.169 11.371 1.00 84.00 82 ARG A N 1
ATOM 689 C CA . ARG A 1 82 ? -1.655 -0.764 11.767 1.00 84.00 82 ARG A CA 1
ATOM 690 C C . ARG A 1 82 ? -0.592 -1.557 11.015 1.00 84.00 82 ARG A C 1
ATOM 692 O O . ARG A 1 82 ? 0.289 -0.944 10.421 1.00 84.00 82 ARG A O 1
ATOM 699 N N . GLN A 1 83 ? -0.707 -2.884 11.005 1.00 81.12 83 GLN A N 1
ATOM 700 C CA . GLN A 1 83 ? 0.191 -3.773 10.261 1.00 81.12 83 GLN A CA 1
ATOM 701 C C . GLN A 1 83 ? 0.191 -3.395 8.778 1.00 81.12 83 GLN A C 1
ATOM 703 O O . GLN A 1 83 ? 1.233 -3.081 8.204 1.00 81.12 83 GLN A O 1
ATOM 708 N N . GLY A 1 84 ? -1.002 -3.276 8.185 1.00 81.44 84 GLY A N 1
ATOM 709 C CA . GLY A 1 84 ? -1.144 -2.850 6.796 1.00 81.44 84 GLY A CA 1
ATOM 710 C C . GLY A 1 84 ? -0.568 -1.454 6.524 1.00 81.44 84 GLY A C 1
ATOM 711 O O . GLY A 1 84 ? -0.051 -1.202 5.434 1.00 81.44 84 GLY A O 1
ATOM 712 N N . MET A 1 85 ? -0.638 -0.527 7.486 1.00 85.19 85 MET A N 1
ATOM 713 C CA . MET A 1 85 ? -0.057 0.816 7.380 1.00 85.19 85 MET A CA 1
ATOM 714 C C . MET A 1 85 ? 1.472 0.761 7.393 1.00 85.19 85 MET A C 1
ATOM 716 O O . MET A 1 85 ? 2.102 1.442 6.583 1.00 85.19 85 MET A O 1
ATOM 720 N N . GLU A 1 86 ? 2.070 -0.027 8.285 1.00 82.75 86 GLU A N 1
ATOM 721 C CA . GLU A 1 86 ? 3.523 -0.209 8.383 1.00 82.75 86 GLU A CA 1
ATOM 722 C C . GLU A 1 86 ? 4.067 -0.867 7.099 1.00 82.75 86 GLU A C 1
ATOM 724 O O . GLU A 1 86 ? 4.969 -0.313 6.462 1.00 82.75 86 GLU A O 1
ATOM 729 N N . GLU A 1 87 ? 3.412 -1.924 6.607 1.00 81.38 87 GLU A N 1
ATOM 730 C CA . GLU A 1 87 ? 3.700 -2.535 5.299 1.00 81.38 87 GLU A CA 1
ATOM 731 C C . GLU A 1 87 ? 3.575 -1.540 4.140 1.00 81.38 87 GLU A C 1
ATOM 733 O O . GLU A 1 87 ? 4.456 -1.429 3.284 1.00 81.38 87 GLU A O 1
ATOM 738 N N . SER A 1 88 ? 2.469 -0.793 4.091 1.00 82.69 88 SER A N 1
ATOM 739 C CA . SER A 1 88 ? 2.232 0.183 3.024 1.00 82.69 88 SER A CA 1
ATOM 740 C C . SER A 1 88 ? 3.262 1.307 3.065 1.00 82.69 88 SER A C 1
ATOM 742 O O . SER A 1 88 ? 3.690 1.785 2.016 1.00 82.69 88 SER A O 1
ATOM 744 N N . THR A 1 89 ? 3.709 1.698 4.259 1.00 83.88 89 THR A N 1
ATOM 745 C CA . THR A 1 89 ? 4.762 2.700 4.448 1.00 83.88 89 THR A CA 1
ATOM 746 C C . THR A 1 89 ? 6.094 2.200 3.893 1.00 83.88 89 THR A C 1
ATOM 748 O O . THR A 1 89 ? 6.712 2.904 3.090 1.00 83.88 89 THR A O 1
ATOM 751 N N . ALA A 1 90 ? 6.504 0.974 4.234 1.00 81.81 90 ALA A N 1
ATOM 752 C CA . ALA A 1 90 ? 7.713 0.352 3.690 1.00 81.81 90 ALA A CA 1
ATOM 753 C C . ALA A 1 90 ? 7.655 0.254 2.155 1.00 81.81 90 ALA A C 1
ATOM 755 O O . ALA A 1 90 ? 8.577 0.688 1.460 1.00 81.81 90 ALA A O 1
ATOM 756 N N . LYS A 1 91 ? 6.517 -0.194 1.608 1.00 80.44 91 LYS A N 1
ATOM 757 C CA . LYS A 1 91 ? 6.281 -0.266 0.157 1.00 80.44 91 LYS A CA 1
ATOM 758 C C . LYS A 1 91 ? 6.331 1.113 -0.516 1.00 80.44 91 LYS A C 1
ATOM 760 O O . LYS A 1 91 ? 6.854 1.234 -1.626 1.00 80.44 91 LYS A O 1
ATOM 765 N N . VAL A 1 92 ? 5.822 2.167 0.127 1.00 85.31 92 VAL A N 1
ATOM 766 C CA . VAL A 1 92 ? 5.937 3.553 -0.366 1.00 85.31 92 VAL A CA 1
ATOM 767 C C . VAL A 1 92 ? 7.399 4.004 -0.394 1.00 85.31 92 VAL A C 1
ATOM 769 O O . VAL A 1 92 ? 7.817 4.600 -1.386 1.00 85.31 92 VAL A O 1
ATOM 772 N N . PHE A 1 93 ? 8.190 3.703 0.640 1.00 83.56 93 PHE A N 1
ATOM 773 C CA . PHE A 1 93 ? 9.625 4.008 0.651 1.00 83.56 93 PHE A CA 1
ATOM 774 C C . PHE A 1 93 ? 10.385 3.265 -0.451 1.00 83.56 93 PHE A C 1
ATOM 776 O O . PHE A 1 93 ? 11.124 3.906 -1.196 1.00 83.56 93 PHE A O 1
ATOM 783 N N . ALA A 1 94 ? 10.134 1.967 -0.633 1.00 81.44 94 ALA A N 1
ATOM 784 C CA . ALA A 1 94 ? 10.718 1.186 -1.723 1.00 81.44 94 ALA A CA 1
ATOM 785 C C . ALA A 1 94 ? 10.354 1.770 -3.103 1.00 81.44 94 ALA A C 1
ATOM 787 O O . ALA A 1 94 ? 11.210 1.922 -3.971 1.00 81.44 94 ALA A O 1
ATOM 788 N N . THR A 1 95 ? 9.098 2.196 -3.284 1.00 81.06 95 THR A N 1
ATOM 789 C CA . THR A 1 95 ? 8.641 2.829 -4.535 1.00 81.06 95 THR A CA 1
ATOM 790 C C . THR A 1 95 ? 9.321 4.185 -4.766 1.00 81.06 95 THR A C 1
ATOM 792 O O . THR A 1 95 ? 9.677 4.512 -5.895 1.00 81.06 95 THR A O 1
ATOM 795 N N . LYS A 1 96 ? 9.547 4.982 -3.711 1.00 85.31 96 LYS A N 1
ATOM 796 C CA . LYS A 1 96 ? 10.313 6.239 -3.804 1.00 85.31 96 LYS A CA 1
ATOM 797 C C . LYS A 1 96 ? 11.783 5.998 -4.142 1.00 85.31 96 LYS A C 1
ATOM 799 O O . LYS A 1 96 ? 12.344 6.760 -4.924 1.00 85.31 96 LYS A O 1
ATOM 804 N N . PHE A 1 97 ? 12.391 4.960 -3.573 1.00 83.94 97 PHE A N 1
ATOM 805 C CA . PHE A 1 97 ? 13.755 4.565 -3.912 1.00 83.94 97 PHE A CA 1
ATOM 806 C C . PHE A 1 97 ? 13.851 4.184 -5.392 1.00 83.94 97 PHE A C 1
ATOM 808 O O . PHE A 1 97 ? 14.664 4.752 -6.111 1.00 83.94 97 PHE A O 1
ATOM 815 N N . LEU A 1 98 ? 12.933 3.340 -5.877 1.00 81.56 98 LEU A N 1
ATOM 816 C CA . LEU A 1 98 ? 12.853 2.980 -7.293 1.00 81.56 98 LEU A CA 1
ATOM 817 C C . LEU A 1 98 ? 12.641 4.205 -8.195 1.00 81.56 98 LEU A C 1
ATOM 819 O O . LEU A 1 98 ? 13.266 4.309 -9.246 1.00 81.56 98 LEU A O 1
ATOM 823 N N . LEU A 1 99 ? 11.798 5.159 -7.779 1.00 84.62 99 LEU A N 1
ATOM 824 C CA . LEU A 1 99 ? 11.589 6.416 -8.506 1.00 84.62 99 LEU A CA 1
ATOM 825 C C . LEU A 1 99 ? 12.904 7.180 -8.663 1.00 84.62 99 LEU A C 1
ATOM 827 O O . LEU A 1 99 ? 13.232 7.613 -9.765 1.00 84.62 99 LEU A O 1
ATOM 831 N N . LEU A 1 100 ? 13.649 7.335 -7.567 1.00 85.81 100 LEU A N 1
ATOM 832 C CA . LEU A 1 100 ? 14.937 8.018 -7.565 1.00 85.81 100 LEU A CA 1
ATOM 833 C C . LEU A 1 100 ? 15.947 7.294 -8.462 1.00 85.81 100 LEU A C 1
ATOM 835 O O . LEU A 1 100 ? 16.578 7.938 -9.295 1.00 85.81 100 LEU A O 1
ATOM 839 N N . THR A 1 101 ? 16.059 5.969 -8.345 1.00 82.94 101 THR A N 1
ATOM 840 C CA . THR A 1 101 ? 16.939 5.158 -9.196 1.00 82.94 101 THR A CA 1
ATOM 841 C C . THR A 1 101 ? 16.600 5.335 -10.673 1.00 82.94 101 THR A C 1
ATOM 843 O O . THR A 1 101 ? 17.500 5.566 -11.474 1.00 82.94 101 THR A O 1
ATOM 846 N N . ASN A 1 102 ? 15.316 5.317 -11.037 1.00 83.31 102 ASN A N 1
ATOM 847 C CA . ASN A 1 102 ? 14.882 5.502 -12.423 1.00 83.31 102 ASN A CA 1
ATOM 848 C C . ASN A 1 102 ? 15.220 6.900 -12.958 1.00 83.31 102 ASN A C 1
ATOM 850 O O . ASN A 1 102 ? 15.616 7.031 -14.114 1.00 83.31 102 ASN A O 1
ATOM 854 N N . TRP A 1 103 ? 15.116 7.940 -12.127 1.00 86.00 103 TRP A N 1
ATOM 855 C CA . TRP A 1 103 ? 15.570 9.283 -12.495 1.00 86.00 103 TRP A CA 1
ATOM 856 C C . TRP A 1 103 ? 17.090 9.365 -12.655 1.00 86.00 103 TRP A C 1
ATOM 858 O O . TRP A 1 103 ? 17.558 9.974 -13.612 1.00 86.00 103 TRP A O 1
ATOM 868 N N . ILE A 1 104 ? 17.866 8.733 -11.770 1.00 84.25 104 ILE A N 1
ATOM 869 C CA . ILE A 1 104 ? 19.331 8.673 -11.895 1.00 84.25 104 ILE A CA 1
ATOM 870 C C . ILE A 1 104 ? 19.716 7.974 -13.203 1.00 84.25 104 ILE A C 1
ATOM 872 O O . ILE A 1 104 ? 20.496 8.522 -13.976 1.00 84.25 104 ILE A O 1
ATOM 876 N N . VAL A 1 105 ? 19.113 6.817 -13.492 1.00 78.25 105 VAL A N 1
ATOM 877 C CA . VAL A 1 105 ? 19.296 6.075 -14.749 1.00 78.25 105 VAL A CA 1
ATOM 878 C C . VAL A 1 105 ? 18.969 6.965 -15.951 1.00 78.25 105 VAL A C 1
ATOM 880 O O . VAL A 1 105 ? 19.772 7.049 -16.879 1.00 78.25 105 VAL A O 1
ATOM 883 N N . PHE A 1 106 ? 17.849 7.692 -15.916 1.00 79.94 106 PHE A N 1
ATOM 884 C CA . PHE A 1 106 ? 17.460 8.634 -16.967 1.00 79.94 106 PHE A CA 1
ATOM 885 C C . PHE A 1 106 ? 18.498 9.749 -17.185 1.00 79.94 106 PHE A C 1
ATOM 887 O O . PHE A 1 106 ? 18.927 9.976 -18.316 1.00 79.94 106 PHE A O 1
ATOM 894 N N . PHE A 1 107 ? 18.959 10.417 -16.123 1.00 82.25 107 PHE A N 1
ATOM 895 C CA . PHE A 1 107 ? 19.954 11.486 -16.251 1.00 82.25 107 PHE A CA 1
ATOM 896 C C . PHE A 1 107 ? 21.320 10.965 -16.701 1.00 82.25 107 PHE A C 1
ATOM 898 O O . PHE A 1 107 ? 21.918 11.554 -17.598 1.00 82.25 107 PHE A O 1
ATOM 905 N N . CYS A 1 108 ? 21.793 9.842 -16.151 1.00 76.94 108 CYS A N 1
ATOM 906 C CA . CYS A 1 108 ? 23.025 9.191 -16.601 1.00 76.94 108 CYS A CA 1
ATOM 907 C C . CYS A 1 108 ? 22.950 8.826 -18.088 1.00 76.94 108 CYS A C 1
ATOM 909 O O . CYS A 1 108 ? 23.919 9.025 -18.814 1.00 76.94 108 CYS A O 1
ATOM 911 N N . SER A 1 109 ? 21.785 8.368 -18.550 1.00 73.50 109 SER A N 1
ATOM 912 C CA . SER A 1 109 ? 21.542 8.071 -19.962 1.00 73.50 109 SER A CA 1
ATOM 913 C C . SER A 1 109 ? 21.651 9.308 -20.850 1.00 73.50 109 SER A C 1
ATOM 915 O O . SER A 1 109 ? 22.301 9.264 -21.890 1.00 73.50 109 SER A O 1
ATOM 917 N N . ILE A 1 110 ? 21.034 10.422 -20.444 1.00 74.75 110 ILE A N 1
ATOM 918 C CA . ILE A 1 110 ? 21.096 11.684 -21.193 1.00 74.75 110 ILE A CA 1
ATOM 919 C C . ILE A 1 110 ? 22.524 12.216 -21.234 1.00 74.75 110 ILE A C 1
ATOM 921 O O . ILE A 1 110 ? 23.000 12.585 -22.302 1.00 74.75 110 ILE A O 1
ATOM 925 N N . ILE A 1 111 ? 23.213 12.238 -20.091 1.00 75.25 111 ILE A N 1
ATOM 926 C CA . ILE A 1 111 ? 24.606 12.687 -19.997 1.00 75.25 111 ILE A CA 1
ATOM 927 C C . ILE A 1 111 ? 25.488 11.841 -20.915 1.00 75.25 111 ILE A C 1
ATOM 929 O O . ILE A 1 111 ? 26.293 12.389 -21.660 1.00 75.25 111 ILE A O 1
ATOM 933 N N . PHE A 1 112 ? 25.297 10.521 -20.912 1.00 69.69 112 PHE A N 1
ATOM 934 C CA . PHE A 1 112 ? 26.012 9.619 -21.805 1.00 69.69 112 PHE A CA 1
ATOM 935 C C . PHE A 1 112 ? 25.763 9.967 -23.278 1.00 69.69 112 PHE A C 1
ATOM 937 O O . PHE A 1 112 ? 26.721 10.146 -24.022 1.00 69.69 112 PHE A O 1
ATOM 944 N N . ILE A 1 113 ? 24.502 10.146 -23.690 1.00 67.88 113 ILE A N 1
ATOM 945 C CA . ILE A 1 113 ? 24.154 10.524 -25.070 1.00 67.88 113 ILE A CA 1
ATOM 946 C C . ILE A 1 113 ? 24.778 11.879 -25.443 1.00 67.88 113 ILE A C 1
ATOM 948 O O . ILE A 1 113 ? 25.413 11.991 -26.484 1.00 67.88 113 ILE A O 1
ATOM 952 N N . ILE A 1 114 ? 24.647 12.901 -24.593 1.00 68.00 114 ILE A N 1
ATOM 953 C CA . ILE A 1 114 ? 25.148 14.257 -24.872 1.00 68.00 114 ILE A CA 1
ATOM 954 C C . ILE A 1 114 ? 26.675 14.308 -24.916 1.00 68.00 114 ILE A C 1
ATOM 956 O O . ILE A 1 114 ? 27.215 15.095 -25.680 1.00 68.00 114 ILE A O 1
ATOM 960 N N . ILE A 1 115 ? 27.378 13.519 -24.101 1.00 65.94 115 ILE A N 1
ATOM 961 C CA . ILE A 1 115 ? 28.845 13.534 -24.060 1.00 65.94 115 ILE A CA 1
ATOM 962 C C . ILE A 1 115 ? 29.430 12.679 -25.186 1.00 65.94 115 ILE A C 1
ATOM 964 O O . ILE A 1 115 ? 30.341 13.132 -25.872 1.00 65.94 115 ILE A O 1
ATOM 968 N N . LEU A 1 116 ? 28.917 11.465 -25.413 1.00 61.38 116 LEU A N 1
ATOM 969 C CA . LEU A 1 116 ? 29.496 10.560 -26.410 1.00 61.38 116 LEU A CA 1
ATOM 970 C C . LEU A 1 116 ? 29.199 10.965 -27.854 1.00 61.38 116 LEU A C 1
ATOM 972 O O . LEU A 1 116 ? 30.076 10.817 -28.700 1.00 61.38 116 LEU A O 1
ATOM 976 N N . VAL A 1 117 ? 27.989 11.454 -28.147 1.00 60.53 117 VAL A N 1
ATOM 977 C CA . VAL A 1 117 ? 27.577 11.796 -29.520 1.00 60.53 117 VAL A CA 1
ATOM 978 C C . VAL A 1 117 ? 28.486 12.857 -30.172 1.00 60.53 117 VAL A C 1
ATOM 980 O O . VAL A 1 117 ? 28.897 12.644 -31.309 1.00 60.53 117 VAL A O 1
ATOM 983 N N . PRO A 1 118 ? 28.856 13.970 -29.508 1.00 56.22 118 PRO A N 1
ATOM 984 C CA . PRO A 1 118 ? 29.738 14.980 -30.093 1.00 56.22 118 PRO A CA 1
ATOM 985 C C . PRO A 1 118 ? 31.232 14.653 -29.987 1.00 56.22 118 PRO A C 1
ATOM 987 O O . PRO A 1 118 ? 32.023 15.281 -30.685 1.00 56.22 118 PRO A O 1
ATOM 990 N N . LEU A 1 119 ? 31.645 13.691 -29.151 1.00 54.25 119 LEU A N 1
ATOM 991 C CA . LEU A 1 119 ? 33.059 13.315 -29.023 1.00 54.25 119 LEU A CA 1
ATOM 992 C C . LEU A 1 119 ? 33.595 12.535 -30.233 1.00 54.25 119 LEU A C 1
ATOM 994 O O . LEU A 1 119 ? 34.788 12.245 -30.262 1.00 54.25 119 LEU A O 1
ATOM 998 N N . GLY A 1 120 ? 32.747 12.219 -31.226 1.00 48.84 120 GLY A N 1
ATOM 999 C CA . GLY A 1 120 ? 33.153 11.604 -32.498 1.00 48.84 120 GLY A CA 1
ATOM 1000 C C . GLY A 1 120 ? 33.953 10.318 -32.318 1.00 48.84 120 GLY A C 1
ATOM 1001 O O . GLY A 1 120 ? 34.751 9.954 -33.175 1.00 48.84 120 GLY A O 1
ATOM 1002 N N . ALA A 1 121 ? 33.824 9.689 -31.154 1.00 44.78 121 ALA A N 1
ATOM 1003 C CA . ALA A 1 121 ? 34.750 8.667 -30.746 1.00 44.78 121 ALA A CA 1
ATOM 1004 C C . ALA A 1 121 ? 34.360 7.360 -31.430 1.00 44.78 121 ALA A C 1
ATOM 1006 O O . ALA A 1 121 ? 33.173 7.032 -31.494 1.00 44.78 121 ALA A O 1
ATOM 1007 N N . ASP A 1 122 ? 35.377 6.611 -31.861 1.00 49.62 122 ASP A N 1
ATOM 1008 C CA . ASP A 1 122 ? 35.377 5.187 -32.230 1.00 49.62 122 ASP A CA 1
ATOM 1009 C C . ASP A 1 122 ? 34.895 4.290 -31.069 1.00 49.62 122 ASP A C 1
ATOM 1011 O O . ASP A 1 122 ? 35.471 3.256 -30.718 1.00 49.62 122 ASP A O 1
ATOM 1015 N N . ILE A 1 123 ? 33.835 4.709 -30.390 1.00 51.00 123 ILE A N 1
ATOM 1016 C CA . ILE A 1 123 ? 33.129 3.959 -29.384 1.00 51.00 123 ILE A CA 1
ATOM 1017 C C . ILE A 1 123 ? 32.346 2.950 -30.190 1.00 51.00 123 ILE A C 1
ATOM 1019 O O . ILE A 1 123 ? 31.251 3.221 -30.678 1.00 51.00 123 ILE A O 1
ATOM 1023 N N . LYS A 1 124 ? 32.995 1.795 -30.376 1.00 55.00 124 LYS A N 1
ATOM 1024 C CA . LYS A 1 124 ? 32.442 0.617 -31.034 1.00 55.00 124 LYS A CA 1
ATOM 1025 C C . LYS A 1 124 ? 30.969 0.505 -30.680 1.00 55.00 124 LYS A C 1
ATOM 1027 O O . LYS A 1 124 ? 30.628 0.570 -29.496 1.00 55.00 124 LYS A O 1
ATOM 1032 N N . LEU A 1 125 ? 30.131 0.282 -31.690 1.00 56.00 125 LEU A N 1
ATOM 1033 C CA . LEU A 1 125 ? 28.687 0.078 -31.563 1.00 56.00 125 LEU A CA 1
ATOM 1034 C C . LEU A 1 125 ? 28.315 -0.840 -30.383 1.00 56.00 125 LEU A C 1
ATOM 1036 O O . LEU A 1 125 ? 27.302 -0.653 -29.720 1.00 56.00 125 LEU A O 1
ATOM 1040 N N . THR A 1 126 ? 29.208 -1.776 -30.056 1.00 55.97 126 THR A N 1
ATOM 1041 C CA . THR A 1 126 ? 29.197 -2.661 -28.888 1.00 55.97 126 THR A CA 1
ATOM 1042 C C . THR A 1 126 ? 29.024 -1.950 -27.537 1.00 55.97 126 THR A C 1
ATOM 1044 O O . THR A 1 126 ? 28.283 -2.450 -26.693 1.00 55.97 126 THR A O 1
ATOM 1047 N N . ILE A 1 127 ? 29.675 -0.803 -27.302 1.00 57.47 127 ILE A N 1
ATOM 1048 C CA . ILE A 1 127 ? 29.581 -0.011 -26.058 1.00 57.47 127 ILE A CA 1
ATOM 1049 C C . ILE A 1 127 ? 28.251 0.746 -26.006 1.00 57.47 127 ILE A C 1
ATOM 1051 O O . ILE A 1 127 ? 27.604 0.792 -24.960 1.00 57.47 127 ILE A O 1
ATOM 1055 N N . ALA A 1 128 ? 27.795 1.287 -27.137 1.00 58.91 128 ALA A N 1
ATOM 1056 C CA . ALA A 1 128 ? 26.481 1.913 -27.228 1.00 58.91 128 ALA A CA 1
ATOM 1057 C C . ALA A 1 128 ? 25.379 0.864 -26.975 1.00 58.91 128 ALA A C 1
ATOM 1059 O O . ALA A 1 128 ? 24.552 1.037 -26.083 1.00 58.91 128 ALA A O 1
ATOM 1060 N N . PHE A 1 129 ? 25.453 -0.290 -27.646 1.00 59.19 129 PHE A N 1
ATOM 1061 C CA . PHE A 1 129 ? 24.541 -1.426 -27.490 1.00 59.19 129 PHE A CA 1
ATOM 1062 C C . PHE A 1 129 ? 24.510 -2.000 -26.064 1.00 59.19 129 PHE A C 1
ATOM 1064 O O . PHE A 1 129 ? 23.432 -2.265 -25.528 1.00 59.19 129 PHE A O 1
ATOM 1071 N N . THR A 1 130 ? 25.666 -2.173 -25.412 1.00 60.16 130 THR A N 1
ATOM 1072 C CA . THR A 1 130 ? 25.707 -2.611 -24.003 1.00 60.16 130 THR A CA 1
ATOM 1073 C C . THR A 1 130 ? 25.103 -1.563 -23.077 1.00 60.16 130 THR A C 1
ATOM 1075 O O . THR A 1 130 ? 24.337 -1.924 -22.190 1.00 60.16 130 THR A O 1
ATOM 1078 N N . THR A 1 131 ? 25.347 -0.275 -23.313 1.00 62.31 131 THR A N 1
ATOM 1079 C CA . THR A 1 131 ? 24.809 0.802 -22.468 1.00 62.31 131 THR A CA 1
ATOM 1080 C C . THR A 1 131 ? 23.290 0.962 -22.638 1.00 62.31 131 THR A C 1
ATOM 1082 O O . THR A 1 131 ? 22.582 1.065 -21.636 1.00 62.31 131 THR A O 1
ATOM 1085 N N . TYR A 1 132 ? 22.764 0.872 -23.870 1.00 65.62 132 TYR A N 1
ATOM 1086 C CA . TYR A 1 132 ? 21.320 0.924 -24.162 1.00 65.62 132 TYR A CA 1
ATOM 1087 C C . TYR A 1 132 ? 20.521 -0.199 -23.489 1.00 65.62 132 TYR A C 1
ATOM 1089 O O . TYR A 1 132 ? 19.369 0.004 -23.113 1.00 65.62 132 TYR A O 1
ATOM 1097 N N . ASN A 1 133 ? 21.129 -1.374 -23.314 1.00 65.69 133 ASN A N 1
ATOM 1098 C CA . ASN A 1 133 ? 20.473 -2.528 -22.698 1.00 65.69 133 ASN A CA 1
ATOM 1099 C C . ASN A 1 133 ? 20.751 -2.646 -21.188 1.00 65.69 133 ASN A C 1
ATOM 1101 O O . ASN A 1 133 ? 19.907 -3.147 -20.446 1.00 65.69 133 ASN A O 1
ATOM 1105 N N . PHE A 1 134 ? 21.898 -2.164 -20.698 1.00 68.38 134 PHE A N 1
ATOM 1106 C CA . PHE A 1 134 ? 22.291 -2.291 -19.290 1.00 68.38 134 PHE A CA 1
ATOM 1107 C C . PHE A 1 134 ? 21.492 -1.373 -18.354 1.00 68.38 134 PHE A C 1
ATOM 1109 O O . PHE A 1 134 ? 21.078 -1.794 -17.278 1.00 68.38 134 PHE A O 1
ATOM 1116 N N . LEU A 1 135 ? 21.214 -0.136 -18.763 1.00 68.94 135 LEU A N 1
ATOM 1117 C CA . LEU A 1 135 ? 20.454 0.836 -17.964 1.00 68.94 135 LEU A CA 1
ATOM 1118 C C . LEU A 1 135 ? 19.009 0.390 -17.640 1.00 68.94 135 LEU A C 1
ATOM 1120 O O . LEU A 1 135 ? 18.632 0.433 -16.465 1.00 68.94 135 LEU A O 1
ATOM 1124 N N . PRO A 1 136 ? 18.205 -0.115 -18.598 1.00 67.75 136 PRO A N 1
ATOM 1125 C CA . PRO A 1 136 ? 16.890 -0.672 -18.280 1.00 67.75 136 PRO A CA 1
ATOM 1126 C C . PRO A 1 136 ? 16.983 -1.965 -17.452 1.00 67.75 136 PRO A C 1
ATOM 1128 O O . PRO A 1 136 ? 16.126 -2.198 -16.599 1.00 67.75 136 PRO A O 1
ATOM 1131 N N . LEU A 1 137 ? 18.046 -2.768 -17.613 1.00 71.69 137 LEU A N 1
ATOM 1132 C CA . LEU A 1 137 ? 18.307 -3.923 -16.744 1.00 71.69 137 LEU A CA 1
ATOM 1133 C C . LEU A 1 137 ? 18.592 -3.513 -15.290 1.00 71.69 137 LEU A C 1
ATOM 1135 O O . LEU A 1 137 ? 18.098 -4.173 -14.378 1.00 71.69 137 LEU A O 1
ATOM 1139 N N . VAL A 1 138 ? 19.312 -2.410 -15.051 1.00 75.56 138 VAL A N 1
ATOM 1140 C CA . VAL A 1 138 ? 19.529 -1.860 -13.698 1.00 75.56 138 VAL A CA 1
ATOM 1141 C C . VAL A 1 138 ? 18.202 -1.463 -13.051 1.00 75.56 138 VAL A C 1
ATOM 1143 O O . VAL A 1 138 ? 17.984 -1.763 -11.880 1.00 75.56 138 VAL A O 1
ATOM 1146 N N . SER A 1 139 ? 17.281 -0.856 -13.802 1.00 70.94 139 SE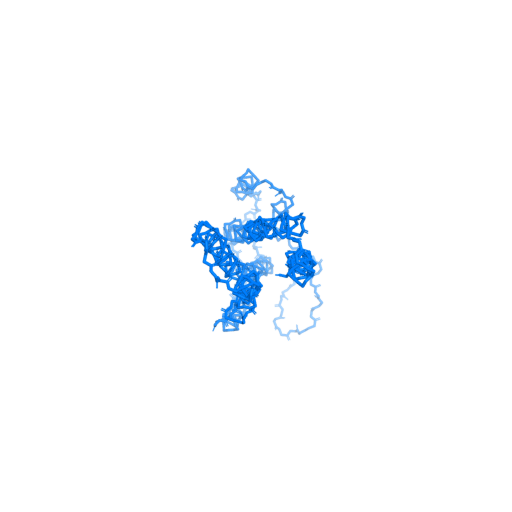R A N 1
ATOM 1147 C CA . SER A 1 139 ? 15.939 -0.532 -13.298 1.00 70.94 139 SER A CA 1
ATOM 1148 C C . SER A 1 139 ? 15.092 -1.775 -12.996 1.00 70.94 139 SER A C 1
ATOM 1150 O O . SER A 1 139 ? 14.391 -1.805 -11.982 1.00 70.94 139 SER A O 1
ATOM 1152 N N . ILE A 1 140 ? 15.184 -2.823 -13.823 1.00 75.44 140 ILE A N 1
ATOM 1153 C CA . ILE A 1 140 ? 14.532 -4.118 -13.560 1.00 75.44 140 ILE A CA 1
ATOM 1154 C C . ILE A 1 140 ? 15.129 -4.772 -12.303 1.00 75.44 140 ILE A C 1
ATOM 1156 O O . ILE A 1 140 ? 14.392 -5.256 -11.443 1.00 75.44 140 ILE A O 1
ATOM 1160 N N . PHE A 1 141 ? 16.453 -4.744 -12.148 1.00 77.62 141 PHE A N 1
ATOM 1161 C CA . PHE A 1 141 ? 17.145 -5.295 -10.983 1.00 77.62 141 PHE A CA 1
ATOM 1162 C C . PHE A 1 141 ? 16.828 -4.527 -9.693 1.00 77.62 141 PHE A C 1
ATOM 1164 O O . PHE A 1 141 ? 16.508 -5.136 -8.673 1.00 77.62 141 PHE A O 1
ATOM 1171 N N . ALA A 1 142 ? 16.837 -3.192 -9.738 1.00 74.50 142 ALA A N 1
ATOM 1172 C CA . ALA A 1 142 ? 16.440 -2.345 -8.614 1.00 74.50 142 ALA A CA 1
ATOM 1173 C C . ALA A 1 142 ? 15.010 -2.656 -8.157 1.00 74.50 142 ALA A C 1
ATOM 1175 O O . ALA A 1 142 ? 14.722 -2.661 -6.961 1.00 74.50 142 ALA A O 1
ATOM 1176 N N . TRP A 1 143 ? 14.120 -2.995 -9.087 1.00 73.25 143 TRP A N 1
ATOM 1177 C CA . TRP A 1 143 ? 12.792 -3.467 -8.730 1.00 73.25 143 TRP A CA 1
ATOM 1178 C C . TRP A 1 143 ? 12.774 -4.858 -8.112 1.00 73.25 143 TRP A C 1
ATOM 1180 O O . TRP A 1 143 ? 12.077 -5.037 -7.117 1.00 73.25 143 TRP A O 1
ATOM 1190 N N . LEU A 1 144 ? 13.555 -5.819 -8.612 1.00 76.94 144 LEU A N 1
ATOM 1191 C CA . LEU A 1 144 ? 13.672 -7.126 -7.952 1.00 76.94 144 LEU A CA 1
ATOM 1192 C C . LEU A 1 144 ? 14.127 -6.964 -6.493 1.00 76.94 144 LEU A C 1
ATOM 1194 O O . LEU A 1 144 ? 13.613 -7.642 -5.607 1.00 76.94 144 LEU A O 1
ATOM 1198 N N . ILE A 1 145 ? 15.005 -5.994 -6.216 1.00 73.56 145 ILE A N 1
ATOM 1199 C CA . ILE A 1 145 ? 15.394 -5.640 -4.844 1.00 73.56 145 ILE A CA 1
ATOM 1200 C C . ILE A 1 145 ? 14.210 -5.077 -4.046 1.00 73.56 145 ILE A C 1
ATOM 1202 O O . ILE A 1 145 ? 14.057 -5.422 -2.878 1.00 73.56 145 ILE A O 1
ATOM 1206 N N . THR A 1 146 ? 13.326 -4.267 -4.642 1.00 68.19 146 THR A N 1
ATOM 1207 C CA . THR A 1 146 ? 12.106 -3.801 -3.943 1.00 68.19 146 THR A CA 1
ATOM 1208 C C . THR A 1 146 ? 11.129 -4.924 -3.578 1.00 68.19 146 THR A C 1
ATOM 1210 O O . THR A 1 146 ? 10.263 -4.714 -2.732 1.00 68.19 146 THR A O 1
ATOM 1213 N N . TRP A 1 147 ? 11.278 -6.109 -4.181 1.00 66.75 147 TRP A N 1
ATOM 1214 C CA . TRP A 1 147 ? 10.530 -7.328 -3.852 1.00 66.75 147 TRP A CA 1
ATOM 1215 C C . TRP A 1 147 ? 11.255 -8.233 -2.860 1.00 66.75 147 TRP A C 1
ATOM 1217 O O . TRP A 1 147 ? 10.689 -9.228 -2.406 1.00 66.75 147 TRP A O 1
ATOM 1227 N N . ALA A 1 148 ? 12.505 -7.921 -2.521 1.00 68.19 148 ALA A N 1
ATOM 1228 C CA . ALA A 1 148 ? 13.210 -8.664 -1.501 1.00 68.19 148 ALA A CA 1
ATOM 1229 C C . ALA A 1 148 ? 12.433 -8.572 -0.182 1.00 68.19 148 ALA A C 1
ATOM 1231 O O . ALA A 1 148 ? 11.929 -7.509 0.193 1.00 68.19 148 ALA A O 1
ATOM 1232 N N . LYS A 1 149 ? 12.413 -9.684 0.559 1.00 62.88 149 LYS A N 1
ATOM 1233 C CA . LYS A 1 149 ? 11.763 -9.804 1.876 1.00 62.88 149 LYS A CA 1
ATOM 1234 C C . LYS A 1 149 ? 12.213 -8.756 2.901 1.00 62.88 149 LYS A C 1
ATOM 1236 O O . LYS A 1 149 ? 11.603 -8.621 3.948 1.00 62.88 149 LYS A O 1
ATOM 1241 N N . TRP A 1 150 ? 13.262 -7.990 2.608 1.00 60.56 150 TRP A N 1
ATOM 1242 C CA . TRP A 1 150 ? 13.723 -6.862 3.417 1.00 60.56 150 TRP A CA 1
ATOM 1243 C C . TRP A 1 150 ? 12.685 -5.736 3.534 1.00 60.56 150 TRP A C 1
ATOM 1245 O O . TRP A 1 150 ? 12.748 -4.956 4.479 1.00 60.56 150 TRP A O 1
ATOM 1255 N N . PHE A 1 151 ? 11.737 -5.649 2.592 1.00 58.31 151 PHE A N 1
ATOM 1256 C CA . PHE A 1 151 ? 10.609 -4.713 2.648 1.00 58.31 151 PHE A CA 1
ATOM 1257 C C . PHE A 1 151 ? 9.297 -5.365 3.115 1.00 58.31 151 PHE A C 1
ATOM 1259 O O . PHE A 1 151 ? 8.276 -4.675 3.189 1.00 58.31 151 PHE A O 1
ATOM 1266 N N . GLU A 1 152 ? 9.299 -6.669 3.418 1.00 60.41 152 GLU A N 1
ATOM 1267 C CA . GLU A 1 152 ? 8.176 -7.307 4.106 1.00 60.41 152 GLU A CA 1
ATOM 1268 C C . GLU A 1 152 ? 8.201 -6.898 5.576 1.00 60.41 152 GLU A C 1
ATOM 1270 O O . GLU A 1 152 ? 9.248 -6.848 6.224 1.00 60.41 152 GLU A O 1
ATOM 1275 N N . TYR A 1 153 ? 7.025 -6.578 6.103 1.00 60.75 153 TYR A N 1
ATOM 1276 C CA . TYR A 1 153 ? 6.875 -6.329 7.521 1.00 60.75 153 TYR A CA 1
ATOM 1277 C C . TYR A 1 153 ? 7.128 -7.628 8.283 1.00 60.75 153 TYR A C 1
ATOM 1279 O O . TYR A 1 153 ? 6.409 -8.608 8.103 1.00 60.75 153 TYR A O 1
ATOM 1287 N N . ILE A 1 154 ? 8.154 -7.631 9.132 1.00 62.28 154 ILE A N 1
ATOM 1288 C CA . ILE A 1 154 ? 8.372 -8.699 10.102 1.00 62.28 154 ILE A CA 1
ATOM 1289 C C . ILE A 1 154 ? 7.754 -8.206 11.410 1.00 62.28 154 ILE A C 1
ATOM 1291 O O . ILE A 1 154 ? 8.315 -7.297 12.030 1.00 62.28 154 ILE A O 1
ATOM 1295 N N . PRO A 1 155 ? 6.604 -8.752 11.832 1.00 60.25 155 PRO A N 1
ATOM 1296 C CA . PRO A 1 155 ? 6.023 -8.384 13.107 1.00 60.25 155 PRO A CA 1
ATOM 1297 C C . PRO A 1 155 ? 6.932 -8.889 14.228 1.00 60.25 155 PRO A C 1
ATOM 1299 O O . PRO A 1 155 ? 6.950 -10.076 14.537 1.00 60.25 155 PRO A O 1
ATOM 1302 N N . LEU A 1 156 ? 7.710 -7.991 14.829 1.00 58.28 156 LEU A N 1
ATOM 1303 C CA . LEU A 1 156 ? 8.634 -8.348 15.909 1.00 58.28 156 LEU A CA 1
ATOM 1304 C C . LEU A 1 156 ? 7.907 -8.720 17.215 1.00 58.28 156 LEU A C 1
ATOM 1306 O O . LEU A 1 156 ? 8.482 -9.438 18.018 1.00 58.28 156 LEU A O 1
ATOM 1310 N N . ASP A 1 157 ? 6.649 -8.295 17.395 1.00 62.34 157 ASP A N 1
ATOM 1311 C CA . ASP A 1 157 ? 5.927 -8.393 18.678 1.00 62.34 157 ASP A CA 1
ATOM 1312 C C . ASP A 1 157 ? 4.446 -8.801 18.553 1.00 62.34 157 ASP A C 1
ATOM 1314 O O . ASP A 1 157 ? 3.677 -8.706 19.521 1.00 62.34 157 ASP A O 1
ATOM 1318 N N . ASP A 1 158 ? 3.972 -9.223 17.369 1.00 65.38 158 ASP A N 1
ATOM 1319 C CA . ASP A 1 158 ? 2.520 -9.326 17.203 1.00 65.38 158 ASP A CA 1
ATOM 1320 C C . ASP A 1 158 ? 1.875 -10.475 17.990 1.00 65.38 158 ASP A C 1
ATOM 1322 O O . ASP A 1 158 ? 0.798 -10.305 18.576 1.00 65.38 158 ASP A O 1
ATOM 1326 N N . ASP A 1 159 ? 2.523 -11.628 18.084 1.00 68.00 159 ASP A N 1
ATOM 1327 C CA . ASP A 1 159 ? 1.945 -12.755 18.816 1.00 68.00 159 ASP A CA 1
ATOM 1328 C C . ASP A 1 159 ? 1.925 -12.513 20.329 1.00 68.00 159 ASP A C 1
ATOM 1330 O O . ASP A 1 159 ? 0.929 -12.817 20.997 1.00 68.00 159 ASP A O 1
ATOM 1334 N N . GLU A 1 160 ? 2.960 -11.868 20.869 1.00 70.12 160 GLU A N 1
ATOM 1335 C CA . GLU A 1 160 ? 3.035 -11.529 22.290 1.00 70.12 160 GLU A CA 1
ATOM 1336 C C . GLU A 1 160 ? 1.982 -10.483 22.672 1.00 70.12 160 GLU A C 1
ATOM 1338 O O . GLU A 1 160 ? 1.206 -10.685 23.613 1.00 70.12 160 GLU A O 1
ATOM 1343 N N . ALA A 1 161 ? 1.851 -9.411 21.885 1.00 68.12 161 ALA A N 1
ATOM 1344 C CA . ALA A 1 161 ? 0.810 -8.416 22.114 1.00 68.12 161 ALA A CA 1
ATOM 1345 C C . ALA A 1 161 ? -0.606 -8.989 21.906 1.00 68.12 161 ALA A C 1
ATOM 1347 O O . ALA A 1 161 ? -1.530 -8.586 22.611 1.00 68.12 161 ALA A O 1
ATOM 1348 N N . ARG A 1 162 ? -0.804 -9.976 21.012 1.00 71.31 162 ARG A N 1
ATOM 1349 C CA . ARG A 1 162 ? -2.101 -10.671 20.849 1.00 71.31 162 ARG A CA 1
ATOM 1350 C C . ARG A 1 162 ? -2.449 -11.496 22.080 1.00 71.31 162 ARG A C 1
ATOM 1352 O O . ARG A 1 162 ? -3.580 -11.432 22.564 1.00 71.31 162 ARG A O 1
ATOM 1359 N N . MET A 1 163 ? -1.479 -12.249 22.592 1.00 73.62 163 MET A N 1
ATOM 1360 C CA . MET A 1 163 ? -1.654 -13.029 23.812 1.00 73.62 163 MET A CA 1
ATOM 1361 C C . MET A 1 163 ? -1.898 -12.137 25.027 1.00 73.62 163 MET A C 1
ATOM 1363 O O . MET A 1 163 ? -2.751 -12.467 25.848 1.00 73.62 163 MET A O 1
ATOM 1367 N N . LYS A 1 164 ? -1.202 -11.001 25.134 1.00 78.44 164 LYS A N 1
ATOM 1368 C CA . LYS A 1 164 ? -1.394 -10.038 26.224 1.00 78.44 164 LYS A CA 1
ATOM 1369 C C . LYS A 1 164 ? -2.808 -9.458 26.225 1.00 78.44 164 LYS A C 1
ATOM 1371 O O . LYS A 1 164 ? -3.473 -9.519 27.254 1.00 78.44 164 LYS A O 1
ATOM 1376 N N . LEU A 1 165 ? -3.291 -9.013 25.063 1.00 73.31 165 LEU A N 1
ATOM 1377 C CA . LEU A 1 165 ? -4.647 -8.480 24.899 1.00 73.31 165 LEU A CA 1
ATOM 1378 C C . LEU A 1 165 ? -5.694 -9.540 25.268 1.00 73.31 165 LEU A C 1
ATOM 1380 O O . LEU A 1 165 ? -6.605 -9.289 26.048 1.00 73.31 165 LEU A O 1
ATOM 1384 N N . ARG A 1 166 ? -5.521 -10.776 24.783 1.00 76.00 166 ARG A N 1
ATOM 1385 C CA . ARG A 1 166 ? -6.422 -11.885 25.116 1.00 76.00 166 ARG A CA 1
ATOM 1386 C C . ARG A 1 166 ? -6.455 -12.181 26.619 1.00 76.00 166 ARG A C 1
ATOM 1388 O O . ARG A 1 166 ? -7.544 -12.329 27.164 1.00 76.00 166 ARG A O 1
ATOM 1395 N N . LYS A 1 167 ? -5.294 -12.229 27.282 1.00 79.00 167 LYS A N 1
ATOM 1396 C CA . LYS A 1 167 ? -5.192 -12.439 28.738 1.00 79.00 167 LYS A CA 1
ATOM 1397 C C . LYS A 1 167 ? -5.862 -11.317 29.527 1.00 79.00 167 LYS A C 1
ATOM 1399 O O . LYS A 1 167 ? -6.524 -11.587 30.522 1.00 79.00 167 LYS A O 1
ATOM 1404 N N . GLU A 1 168 ? -5.714 -10.074 29.082 1.00 74.81 168 GLU A N 1
ATOM 1405 C CA . GLU A 1 168 ? -6.342 -8.909 29.706 1.00 74.81 168 GLU A CA 1
ATOM 1406 C C . GLU A 1 168 ? -7.873 -8.973 29.597 1.00 74.81 168 GLU A C 1
ATOM 1408 O O . GLU A 1 168 ? -8.566 -8.797 30.597 1.00 74.81 168 GLU A O 1
ATOM 1413 N N . TYR A 1 169 ? -8.406 -9.358 28.434 1.00 72.81 169 TYR A N 1
ATOM 1414 C CA . TYR A 1 169 ? -9.847 -9.564 28.247 1.00 72.81 169 TYR A CA 1
ATOM 1415 C C . TYR A 1 169 ? -10.398 -10.779 29.005 1.00 72.81 169 TYR A C 1
ATOM 1417 O O . TYR A 1 169 ? -11.502 -10.713 29.547 1.00 72.81 169 TYR A O 1
ATOM 1425 N N . GLU A 1 170 ? -9.650 -11.883 29.076 1.00 75.94 170 GLU A N 1
ATOM 1426 C CA . GLU A 1 170 ? -10.023 -13.048 29.891 1.00 75.94 170 GLU A CA 1
ATOM 1427 C C . GLU A 1 170 ? -10.054 -12.687 31.386 1.00 75.94 170 GLU A C 1
ATOM 1429 O O . GLU A 1 170 ? -10.994 -13.062 32.088 1.00 75.94 170 GLU A O 1
ATOM 1434 N N . LYS A 1 171 ? -9.105 -11.864 31.848 1.00 73.62 171 LYS A N 1
ATOM 1435 C CA . LYS A 1 171 ? -9.088 -11.319 33.210 1.00 73.62 171 LYS A CA 1
ATOM 1436 C C . LYS A 1 171 ? -10.265 -10.369 33.469 1.00 73.62 171 LYS A C 1
ATOM 1438 O O . LYS A 1 171 ? -10.969 -10.526 34.464 1.00 73.62 171 LYS A O 1
ATOM 1443 N N . LEU A 1 172 ? -10.554 -9.455 32.544 1.00 68.94 172 LEU A N 1
ATOM 1444 C CA . LEU A 1 172 ? -11.712 -8.551 32.614 1.00 68.94 172 LEU A CA 1
ATOM 1445 C C . LEU A 1 172 ? -13.046 -9.306 32.657 1.00 68.94 172 LEU A C 1
ATOM 1447 O O . LEU A 1 172 ? -13.970 -8.869 33.339 1.00 68.94 172 LEU A O 1
ATOM 1451 N N . LYS A 1 173 ? -13.141 -10.453 31.972 1.00 69.44 173 LYS A N 1
ATOM 1452 C CA . LYS A 1 173 ? -14.307 -11.341 32.049 1.00 69.44 173 LYS A CA 1
ATOM 1453 C C . LYS A 1 173 ? -14.463 -11.955 33.441 1.00 69.44 173 LYS A C 1
ATOM 1455 O O . LYS A 1 173 ? -15.580 -12.085 33.929 1.00 69.44 173 LYS A O 1
ATOM 1460 N N . SER A 1 174 ? -13.357 -12.332 34.083 1.00 68.62 174 SER A N 1
ATOM 1461 C CA . SER A 1 174 ? -13.384 -12.880 35.445 1.00 68.62 174 SER A CA 1
ATOM 1462 C C . SER A 1 174 ? -13.620 -11.827 36.536 1.00 68.62 174 SER A C 1
ATOM 1464 O O . SER A 1 174 ? -14.102 -12.171 37.609 1.00 68.62 174 SER A O 1
ATOM 1466 N N . GLU A 1 175 ? -13.330 -10.552 36.259 1.00 72.12 175 GLU A N 1
ATOM 1467 C CA . GLU A 1 175 ? -13.439 -9.430 37.208 1.00 72.12 175 GLU A CA 1
ATOM 1468 C C . GLU A 1 175 ? -14.697 -8.562 36.993 1.00 72.12 175 GLU A C 1
ATOM 1470 O O . GLU A 1 175 ? -14.788 -7.448 37.515 1.00 72.12 175 GLU A O 1
ATOM 1475 N N . LEU A 1 176 ? -15.686 -9.045 36.227 1.00 67.94 176 LEU A N 1
ATOM 1476 C CA . LEU A 1 176 ? -16.963 -8.346 36.049 1.00 67.94 176 LEU A CA 1
ATOM 1477 C C . LEU A 1 176 ? -17.628 -8.104 37.414 1.00 67.94 176 LEU A C 1
ATOM 1479 O O . LEU A 1 176 ? -17.896 -9.036 38.175 1.00 67.94 176 LEU A O 1
ATOM 1483 N N . LYS A 1 177 ? -17.922 -6.835 37.717 1.00 72.25 177 LYS A N 1
ATOM 1484 C CA . LYS A 1 177 ? -18.658 -6.467 38.928 1.00 72.25 177 LYS A CA 1
ATOM 1485 C C . LYS A 1 177 ? -20.081 -7.037 38.844 1.00 72.25 177 LYS A C 1
ATOM 1487 O O . LYS A 1 177 ? -20.665 -7.056 37.761 1.00 72.25 177 LYS A O 1
ATOM 1492 N N . PRO A 1 178 ? -20.684 -7.436 39.977 1.00 63.56 178 PRO A N 1
ATOM 1493 C CA . PRO A 1 178 ? -22.048 -7.970 39.993 1.00 63.56 178 PRO A CA 1
ATOM 1494 C C . PRO A 1 178 ? -23.101 -6.936 39.559 1.00 63.56 178 PRO A C 1
ATOM 1496 O O . PRO A 1 178 ? -24.168 -7.307 39.076 1.00 63.56 178 PRO A O 1
ATOM 1499 N N . SER A 1 179 ? -22.801 -5.644 39.701 1.00 69.69 179 SER A N 1
ATOM 1500 C CA . SER A 1 179 ? -23.649 -4.537 39.262 1.00 69.69 179 SER A CA 1
ATOM 1501 C C . SER A 1 179 ? -22.794 -3.335 38.890 1.00 69.69 179 SER A C 1
ATOM 1503 O O . SER A 1 179 ? -21.789 -3.074 39.557 1.00 69.69 179 SER A O 1
ATOM 1505 N N . TYR A 1 180 ? -23.240 -2.574 37.896 1.00 75.25 180 TYR A N 1
ATOM 1506 C CA . TYR A 1 180 ? -22.575 -1.355 37.451 1.00 75.25 180 TYR A CA 1
ATOM 1507 C C . TYR A 1 180 ? -23.489 -0.141 37.558 1.00 75.25 180 TYR A C 1
ATOM 1509 O O . TYR A 1 180 ? -24.721 -0.250 37.474 1.00 75.25 180 TYR A O 1
ATOM 1517 N N . THR A 1 181 ? -22.877 1.026 37.743 1.00 77.25 181 THR A N 1
ATOM 1518 C CA . THR A 1 181 ? -23.602 2.296 37.757 1.00 77.25 181 THR A CA 1
ATOM 1519 C C . THR A 1 181 ? -23.862 2.794 36.336 1.00 77.25 181 THR A C 1
ATOM 1521 O O . THR A 1 181 ? -23.210 2.413 35.361 1.00 77.25 181 THR A O 1
ATOM 1524 N N . ARG A 1 182 ? -24.839 3.694 36.206 1.00 72.69 182 ARG A N 1
ATOM 1525 C CA . ARG A 1 182 ? -25.136 4.375 34.940 1.00 72.69 182 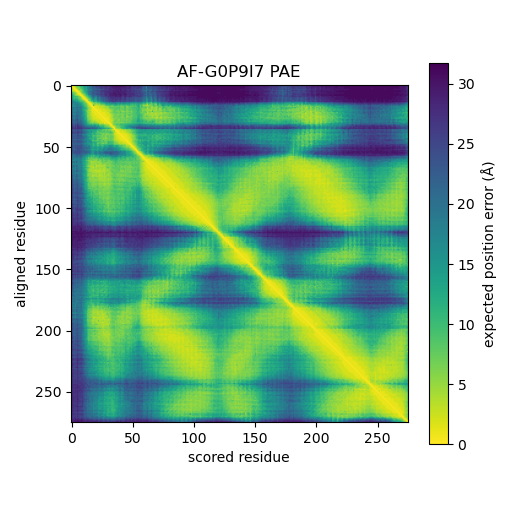ARG A CA 1
ATOM 1526 C C . ARG A 1 182 ? -23.937 5.176 34.423 1.00 72.69 182 ARG A C 1
ATOM 1528 O O . ARG A 1 182 ? -23.723 5.228 33.215 1.00 72.69 182 ARG A O 1
ATOM 1535 N N . GLU A 1 183 ? -23.192 5.809 35.323 1.00 77.00 183 GLU A N 1
ATOM 1536 C CA . GLU A 1 183 ? -22.008 6.600 34.979 1.00 77.00 183 GLU A CA 1
ATOM 1537 C C . GLU A 1 183 ? -20.911 5.716 34.383 1.00 77.00 183 GLU A C 1
ATOM 1539 O O . GLU A 1 183 ? -20.361 6.062 33.342 1.00 77.00 183 GLU A O 1
ATOM 1544 N N . GLU A 1 184 ? -20.677 4.532 34.962 1.00 77.81 184 GLU A N 1
ATOM 1545 C CA . GLU A 1 184 ? -19.735 3.543 34.425 1.00 77.81 184 GLU A CA 1
ATOM 1546 C C . GLU A 1 184 ? -20.139 3.089 33.010 1.00 77.81 184 GLU A C 1
ATOM 1548 O O . GLU A 1 184 ? -19.295 3.033 32.118 1.00 77.81 184 GLU A O 1
ATOM 1553 N N . LEU A 1 185 ? -21.432 2.843 32.761 1.00 78.19 185 LEU A N 1
ATOM 1554 C CA . LEU A 1 185 ? -21.924 2.470 31.428 1.00 78.19 185 LEU A CA 1
ATOM 1555 C C . LEU A 1 185 ? -21.734 3.595 30.398 1.00 78.19 185 LEU A C 1
ATOM 1557 O O . LEU A 1 185 ? -21.326 3.338 29.267 1.00 78.19 185 LEU A O 1
ATOM 1561 N N . ILE A 1 186 ? -22.060 4.839 30.759 1.00 76.75 186 ILE A N 1
ATOM 1562 C CA . ILE A 1 186 ? -21.896 5.992 29.860 1.00 76.75 186 ILE A CA 1
ATOM 1563 C C . ILE A 1 186 ? -20.414 6.215 29.555 1.00 76.75 186 ILE A C 1
ATOM 1565 O O . ILE A 1 186 ? -20.065 6.441 28.395 1.00 76.75 186 ILE A O 1
ATOM 1569 N N . GLN A 1 187 ? -19.554 6.100 30.567 1.00 82.12 187 GLN A N 1
ATOM 1570 C CA . GLN A 1 187 ? -18.115 6.237 30.400 1.00 82.12 187 GLN A CA 1
ATOM 1571 C C . GLN A 1 187 ? -17.555 5.155 29.473 1.00 82.12 187 GLN A C 1
ATOM 1573 O O . GLN A 1 187 ? -16.809 5.486 28.558 1.00 82.12 187 GLN A O 1
ATOM 1578 N N . GLU A 1 188 ? -17.964 3.8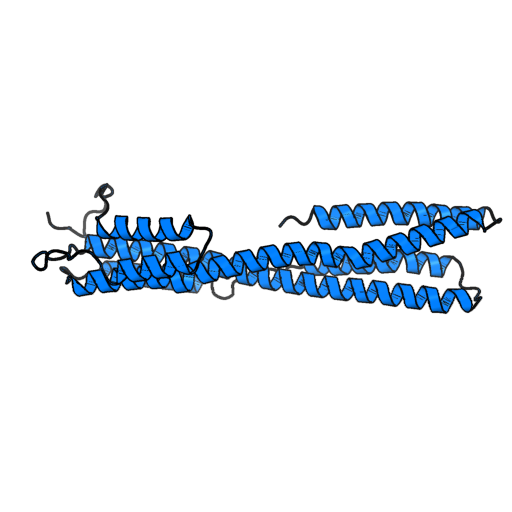92 29.630 1.00 80.38 188 GLU A N 1
ATOM 1579 C CA . GLU A 1 188 ? -17.503 2.824 28.733 1.00 80.38 188 GLU A CA 1
ATOM 1580 C C . GLU A 1 188 ? -17.987 3.020 27.296 1.00 80.38 188 GLU A C 1
ATOM 1582 O O . GLU A 1 188 ? -17.216 2.879 26.349 1.00 80.38 188 GLU A O 1
ATOM 1587 N N . ARG A 1 189 ? -19.241 3.441 27.093 1.00 77.38 189 ARG A N 1
ATOM 1588 C CA . ARG A 1 189 ? -19.724 3.786 25.744 1.00 77.38 189 ARG A CA 1
ATOM 1589 C C . ARG A 1 189 ? -18.911 4.914 25.118 1.00 77.38 189 ARG A C 1
ATOM 1591 O O . ARG A 1 189 ? -18.630 4.858 23.921 1.00 77.38 189 ARG A O 1
ATOM 1598 N N . LYS A 1 190 ? -18.544 5.921 25.913 1.00 81.06 190 LYS A N 1
ATOM 1599 C CA . LYS A 1 190 ? -17.695 7.023 25.466 1.00 81.06 190 LYS A CA 1
ATOM 1600 C C . LYS A 1 190 ? -16.301 6.523 25.090 1.00 81.06 190 LYS A C 1
ATOM 1602 O O . LYS A 1 190 ? -15.866 6.808 23.983 1.00 81.06 190 LYS A O 1
ATOM 1607 N N . ASN A 1 191 ? -15.669 5.703 25.932 1.00 82.50 191 ASN A N 1
ATOM 1608 C CA . ASN A 1 191 ? -14.359 5.106 25.657 1.00 82.50 191 ASN A CA 1
ATOM 1609 C C . ASN A 1 191 ? -14.354 4.318 24.335 1.00 82.50 191 ASN A C 1
ATOM 1611 O O . ASN A 1 191 ? -13.477 4.522 23.499 1.00 82.50 191 ASN A O 1
ATOM 1615 N N . VAL A 1 192 ? -15.362 3.463 24.112 1.00 82.81 192 VAL A N 1
ATOM 1616 C CA . VAL A 1 192 ? -15.487 2.651 22.887 1.00 82.81 192 VAL A CA 1
ATOM 1617 C C . VAL A 1 192 ? -15.614 3.529 21.642 1.00 82.81 192 VAL A C 1
ATOM 1619 O O . VAL A 1 192 ? -14.970 3.269 20.623 1.00 82.81 192 VAL A O 1
ATOM 1622 N N . ILE A 1 193 ? -16.430 4.583 21.706 1.00 80.00 193 ILE A N 1
ATOM 1623 C CA . ILE A 1 193 ? -16.639 5.467 20.556 1.00 80.00 193 ILE A CA 1
ATOM 1624 C C . ILE A 1 193 ? -15.428 6.384 20.338 1.00 80.00 193 ILE A C 1
ATOM 1626 O O . ILE A 1 193 ? -15.033 6.581 19.190 1.00 80.00 193 ILE A O 1
ATOM 1630 N N . ASP A 1 194 ? -14.789 6.884 21.396 1.00 82.31 194 ASP A N 1
ATOM 1631 C CA . ASP A 1 194 ? -13.553 7.666 21.298 1.00 82.31 194 ASP A CA 1
ATOM 1632 C C . ASP A 1 194 ? -12.429 6.830 20.672 1.00 82.31 194 ASP A C 1
ATOM 1634 O O . ASP A 1 194 ? -11.765 7.291 19.741 1.00 82.31 194 ASP A O 1
ATOM 1638 N N . LEU A 1 195 ? -12.267 5.573 21.101 1.00 83.38 195 LEU A N 1
ATOM 1639 C CA . LEU A 1 195 ? -11.335 4.619 20.496 1.00 83.38 195 LEU A CA 1
ATOM 1640 C C . LEU A 1 195 ? -11.645 4.405 19.006 1.00 83.38 195 LEU A C 1
ATOM 1642 O O . LEU A 1 195 ? -10.750 4.401 18.157 1.00 83.38 195 LEU A O 1
ATOM 1646 N N . PHE A 1 196 ? -12.921 4.259 18.662 1.00 81.69 196 PHE A N 1
ATOM 1647 C CA . PHE A 1 196 ? -13.338 4.089 17.278 1.00 81.69 196 PHE A CA 1
ATOM 1648 C C . PHE A 1 196 ? -13.047 5.336 16.413 1.00 81.69 196 PHE A C 1
ATOM 1650 O O . PHE A 1 196 ? -12.475 5.224 15.324 1.00 81.69 196 PHE A O 1
ATOM 1657 N N . LEU A 1 197 ? -13.405 6.531 16.889 1.00 78.69 197 LEU A N 1
ATOM 1658 C CA . LEU A 1 197 ? -13.324 7.786 16.131 1.00 78.69 197 LEU A CA 1
ATOM 1659 C C . LEU A 1 197 ? -11.914 8.373 16.052 1.00 78.69 197 LEU A C 1
ATOM 1661 O O . LEU A 1 197 ? -11.539 8.950 15.026 1.00 78.69 197 LEU A O 1
ATOM 1665 N N . ASN A 1 198 ? -11.159 8.316 17.14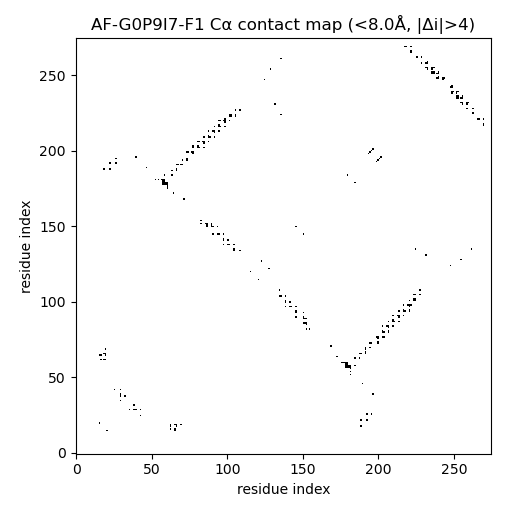8 1.00 79.69 198 ASN A N 1
ATOM 1666 C CA . ASN A 1 198 ? -9.844 8.947 17.238 1.00 79.69 198 ASN A CA 1
ATOM 1667 C C . ASN A 1 198 ? -8.751 8.017 16.738 1.00 79.69 198 ASN A C 1
ATOM 1669 O O . ASN A 1 198 ? -7.900 8.448 15.963 1.00 79.69 198 ASN A O 1
ATOM 1673 N N . ASP A 1 199 ? -8.819 6.742 17.108 1.00 80.38 199 ASP A N 1
ATOM 1674 C CA . ASP A 1 199 ? -7.727 5.825 16.829 1.00 80.38 199 ASP A CA 1
ATOM 1675 C C . ASP A 1 199 ? -7.989 4.983 15.586 1.00 80.38 199 ASP A C 1
ATOM 1677 O O . ASP A 1 199 ? -7.205 5.011 14.635 1.00 80.38 199 ASP A O 1
ATOM 1681 N N . PHE A 1 200 ? -9.089 4.226 15.576 1.00 82.94 200 PHE A N 1
ATOM 1682 C CA . PHE A 1 200 ? -9.374 3.293 14.489 1.00 82.94 200 PHE A CA 1
ATOM 1683 C C . PHE A 1 200 ? -9.624 4.021 13.165 1.00 82.94 200 PHE A C 1
ATOM 1685 O O . PHE A 1 200 ? -8.979 3.716 12.159 1.00 82.94 200 PHE A O 1
ATOM 1692 N N . PHE A 1 201 ? -10.517 5.014 13.154 1.00 79.62 201 PHE A N 1
ATOM 1693 C CA . PHE A 1 201 ? -10.883 5.713 11.924 1.00 79.62 201 PHE A CA 1
ATOM 1694 C C . PHE A 1 201 ? -9.707 6.505 11.333 1.00 79.62 201 PHE A C 1
ATOM 1696 O O . PHE A 1 201 ? -9.469 6.462 10.123 1.00 79.62 201 PHE A O 1
ATOM 1703 N N . ALA A 1 202 ? -8.918 7.178 12.179 1.00 80.88 202 ALA A N 1
ATOM 1704 C CA . ALA A 1 202 ? -7.717 7.884 11.739 1.00 80.88 202 ALA A CA 1
ATOM 1705 C C . ALA A 1 202 ? -6.687 6.923 11.125 1.00 80.88 202 ALA A C 1
ATOM 1707 O O . ALA A 1 202 ? -6.099 7.219 10.079 1.00 80.88 202 ALA A O 1
ATOM 1708 N N . MET A 1 203 ? -6.506 5.749 11.733 1.00 83.00 203 MET A N 1
ATOM 1709 C CA . MET A 1 203 ? -5.593 4.723 11.235 1.00 83.00 203 MET A CA 1
ATOM 1710 C C . MET A 1 203 ? -6.069 4.120 9.910 1.00 83.00 203 MET A C 1
ATOM 1712 O O . MET A 1 203 ? -5.285 4.043 8.964 1.00 83.00 203 MET A O 1
ATOM 1716 N N . LYS A 1 204 ? -7.362 3.791 9.797 1.00 83.50 204 LYS A N 1
ATOM 1717 C CA . LYS A 1 204 ? -7.986 3.335 8.547 1.00 83.50 204 LYS A CA 1
ATOM 1718 C C . LYS A 1 204 ? -7.805 4.364 7.426 1.00 83.50 204 LYS A C 1
ATOM 1720 O O . LYS A 1 204 ? -7.386 4.010 6.325 1.00 83.50 204 LYS A O 1
ATOM 1725 N N . LYS A 1 205 ? -8.057 5.648 7.706 1.00 83.69 205 LYS A N 1
ATOM 1726 C CA . LYS A 1 205 ? -7.867 6.740 6.738 1.00 83.69 205 LYS A CA 1
ATOM 1727 C C . LYS A 1 205 ? -6.413 6.834 6.273 1.00 83.69 205 LYS A C 1
ATOM 1729 O O . LYS A 1 205 ? -6.160 6.916 5.075 1.00 83.69 205 LYS A O 1
ATOM 1734 N N . LYS A 1 206 ? -5.458 6.786 7.206 1.00 84.88 206 LYS A N 1
ATOM 1735 C CA . LYS A 1 206 ? -4.024 6.838 6.889 1.00 84.88 206 LYS A CA 1
ATOM 1736 C C . LYS A 1 206 ? -3.570 5.630 6.064 1.00 84.88 206 LYS A C 1
ATOM 1738 O O . LYS A 1 206 ? -2.780 5.799 5.140 1.00 84.88 206 LYS A O 1
ATOM 1743 N N . TYR A 1 207 ? -4.083 4.437 6.359 1.00 84.94 207 TYR A N 1
ATOM 1744 C CA . TYR A 1 207 ? -3.831 3.237 5.561 1.00 84.94 207 TYR A CA 1
ATOM 1745 C C . TYR A 1 207 ? -4.290 3.410 4.103 1.00 84.94 207 TYR A C 1
ATOM 1747 O O . TYR A 1 207 ? -3.513 3.155 3.182 1.00 84.94 207 TYR A O 1
ATOM 1755 N N . HIS A 1 208 ? -5.514 3.902 3.884 1.00 85.12 208 HIS A N 1
ATOM 1756 C CA . HIS A 1 208 ? -6.021 4.151 2.531 1.00 85.12 208 HIS A CA 1
ATOM 1757 C C . HIS A 1 208 ? -5.245 5.261 1.802 1.00 85.12 208 HIS A C 1
ATOM 1759 O O . HIS A 1 208 ? -4.836 5.040 0.666 1.00 85.12 208 HIS A O 1
ATOM 1765 N N . ASP A 1 209 ? -4.929 6.383 2.463 1.00 87.38 209 ASP A N 1
ATOM 1766 C CA . ASP A 1 209 ? -4.102 7.453 1.869 1.00 87.38 209 ASP A CA 1
ATOM 1767 C C . ASP A 1 209 ? -2.719 6.927 1.440 1.00 87.38 209 ASP A C 1
ATOM 1769 O O . ASP A 1 209 ? -2.231 7.225 0.351 1.00 87.38 209 ASP A O 1
ATOM 1773 N N . LEU A 1 210 ? -2.083 6.070 2.247 1.00 86.25 210 LEU A N 1
ATOM 1774 C CA . LEU A 1 210 ? -0.816 5.437 1.864 1.00 86.25 210 LEU A CA 1
ATOM 1775 C C . LEU A 1 210 ? -0.961 4.511 0.651 1.00 86.25 210 LEU A C 1
ATOM 1777 O O . LEU A 1 210 ? -0.070 4.487 -0.203 1.00 86.25 210 LEU A O 1
ATOM 1781 N N . LYS A 1 211 ? -2.068 3.769 0.553 1.00 83.00 211 LYS A N 1
ATOM 1782 C CA . LYS A 1 211 ? -2.360 2.900 -0.593 1.00 83.00 211 LYS A CA 1
ATOM 1783 C C . LYS A 1 211 ? -2.547 3.714 -1.878 1.00 83.00 211 LYS A C 1
ATOM 1785 O O . LYS A 1 211 ? -1.954 3.368 -2.902 1.00 83.00 211 LYS A O 1
ATOM 1790 N N . ASP A 1 212 ? -3.270 4.827 -1.802 1.00 85.38 212 ASP A N 1
ATOM 1791 C CA . ASP A 1 212 ? -3.494 5.729 -2.936 1.00 85.38 212 ASP A CA 1
ATOM 1792 C C . ASP A 1 212 ? -2.197 6.433 -3.356 1.00 85.38 212 ASP A C 1
ATOM 1794 O O . ASP A 1 212 ? -1.837 6.455 -4.538 1.00 85.38 212 ASP A O 1
ATOM 1798 N N . ARG A 1 213 ? -1.404 6.917 -2.389 1.00 86.06 213 ARG A N 1
ATOM 1799 C CA . ARG A 1 213 ? -0.066 7.478 -2.652 1.00 86.06 213 ARG A CA 1
ATOM 1800 C C . ARG A 1 213 ? 0.861 6.469 -3.312 1.00 86.06 213 ARG A C 1
ATOM 1802 O O . ARG A 1 213 ? 1.614 6.839 -4.212 1.00 86.06 213 ARG A O 1
ATOM 1809 N N . ARG A 1 214 ? 0.826 5.203 -2.886 1.00 81.50 214 ARG A N 1
ATOM 1810 C CA . ARG A 1 214 ? 1.611 4.130 -3.509 1.00 81.50 214 ARG A CA 1
ATOM 1811 C C . ARG A 1 214 ? 1.225 3.962 -4.977 1.00 81.50 214 ARG A C 1
ATOM 1813 O O . ARG A 1 214 ? 2.114 3.892 -5.822 1.00 81.50 214 ARG A O 1
ATOM 1820 N N . LEU A 1 215 ? -0.071 3.928 -5.282 1.00 81.44 215 LEU A N 1
ATOM 1821 C CA . LEU A 1 215 ? -0.573 3.821 -6.654 1.00 81.44 215 LEU A CA 1
ATOM 1822 C C . LEU A 1 215 ? -0.112 5.011 -7.511 1.00 81.44 215 LEU A C 1
ATOM 1824 O O . LEU A 1 215 ? 0.440 4.814 -8.590 1.00 81.44 215 LEU A O 1
ATOM 1828 N N . MET A 1 216 ? -0.220 6.237 -6.991 1.00 84.88 216 MET A N 1
ATOM 1829 C CA . MET A 1 216 ? 0.281 7.436 -7.673 1.00 84.88 216 MET A CA 1
ATOM 1830 C C . MET A 1 216 ? 1.797 7.372 -7.931 1.00 84.88 216 MET A C 1
ATOM 1832 O O . MET A 1 216 ? 2.266 7.726 -9.013 1.00 84.88 216 MET A O 1
ATOM 1836 N N . LEU A 1 217 ? 2.579 6.921 -6.945 1.00 83.75 217 LEU A N 1
ATOM 1837 C CA . LEU A 1 217 ? 4.032 6.804 -7.069 1.00 83.75 217 LEU A CA 1
ATOM 1838 C C . LEU A 1 217 ? 4.448 5.752 -8.101 1.00 83.75 217 LEU A C 1
ATOM 1840 O O . LEU A 1 217 ? 5.412 6.000 -8.817 1.00 83.75 217 LEU A O 1
ATOM 1844 N N . LYS A 1 218 ? 3.714 4.640 -8.236 1.00 79.25 218 LYS A N 1
ATOM 1845 C CA . LYS A 1 218 ? 3.966 3.629 -9.282 1.00 79.25 218 LYS A CA 1
ATOM 1846 C C . LYS A 1 218 ? 3.845 4.199 -10.693 1.00 79.25 218 LYS A C 1
ATOM 1848 O O . LYS A 1 218 ? 4.665 3.899 -11.551 1.00 79.25 218 LYS A O 1
ATOM 1853 N N . TYR A 1 219 ? 2.860 5.057 -10.946 1.00 81.19 219 TYR A N 1
ATOM 1854 C CA . TYR A 1 219 ? 2.779 5.724 -12.247 1.00 81.19 219 TYR A CA 1
ATOM 1855 C C . TYR A 1 219 ? 3.947 6.689 -12.448 1.00 81.19 219 TYR A C 1
ATOM 1857 O O . TYR A 1 219 ? 4.541 6.734 -13.521 1.00 81.19 219 TYR A O 1
ATOM 1865 N N . LYS A 1 220 ? 4.340 7.418 -11.397 1.00 84.50 220 LYS A N 1
ATOM 1866 C CA . LYS A 1 220 ? 5.479 8.343 -11.464 1.00 84.50 220 LYS A CA 1
ATOM 1867 C C . LYS A 1 220 ? 6.817 7.637 -11.688 1.00 84.50 220 LYS A C 1
ATOM 1869 O O . LYS A 1 220 ? 7.664 8.205 -12.366 1.00 84.50 220 LYS A O 1
ATOM 1874 N N . THR A 1 221 ? 7.021 6.428 -11.157 1.00 81.88 221 THR A N 1
ATOM 1875 C CA . THR A 1 221 ? 8.259 5.651 -11.377 1.00 81.88 221 THR A CA 1
ATOM 1876 C C . THR A 1 221 ? 8.400 5.187 -12.818 1.00 81.88 221 THR A C 1
ATOM 1878 O O . THR A 1 221 ? 9.523 4.957 -13.266 1.00 81.88 221 THR A O 1
ATOM 1881 N N . ALA A 1 222 ? 7.284 5.069 -13.540 1.00 78.75 222 ALA A N 1
ATOM 1882 C CA . ALA A 1 222 ? 7.270 4.622 -14.920 1.00 78.75 222 ALA A CA 1
ATOM 1883 C C . ALA A 1 222 ? 7.750 5.694 -15.907 1.00 78.75 222 ALA A C 1
ATOM 1885 O O . ALA A 1 222 ? 8.398 5.379 -16.904 1.00 78.75 222 ALA A O 1
ATOM 1886 N N . ILE A 1 223 ? 7.445 6.961 -15.611 1.00 83.56 223 ILE A N 1
ATOM 1887 C CA . ILE A 1 223 ? 7.650 8.095 -16.521 1.00 83.56 223 ILE A CA 1
ATOM 1888 C C . ILE A 1 223 ? 9.110 8.216 -16.999 1.00 83.56 223 ILE A C 1
ATOM 1890 O O . ILE A 1 223 ? 9.308 8.265 -18.212 1.00 83.56 223 ILE A O 1
ATOM 1894 N N . PRO A 1 224 ? 10.145 8.220 -16.131 1.00 82.44 224 PRO A N 1
ATOM 1895 C CA . PRO A 1 224 ? 11.524 8.445 -16.576 1.00 82.44 224 PRO A CA 1
ATOM 1896 C C . PRO A 1 224 ? 12.027 7.341 -17.507 1.00 82.44 224 PRO A C 1
ATOM 1898 O O . PRO A 1 224 ? 12.704 7.618 -18.493 1.00 82.44 224 PRO A O 1
ATOM 1901 N N . ILE A 1 225 ? 11.648 6.091 -17.225 1.00 78.56 225 ILE A N 1
ATOM 1902 C CA . ILE A 1 225 ? 12.014 4.945 -18.062 1.00 78.56 225 ILE A CA 1
ATOM 1903 C C . ILE A 1 225 ? 11.291 5.024 -19.397 1.00 78.56 225 ILE A C 1
ATOM 1905 O O .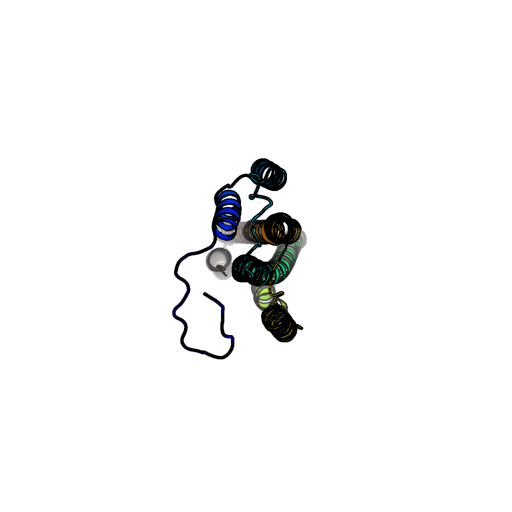 ILE A 1 225 ? 11.919 4.835 -20.430 1.00 78.56 225 ILE A O 1
ATOM 1909 N N . PHE A 1 226 ? 10.000 5.352 -19.403 1.00 79.25 226 PHE A N 1
ATOM 1910 C CA . PHE A 1 226 ? 9.257 5.476 -20.652 1.00 79.25 226 PHE A CA 1
ATOM 1911 C C . PHE A 1 226 ? 9.849 6.559 -21.565 1.00 79.25 226 PHE A C 1
ATOM 1913 O O . PHE A 1 226 ? 10.045 6.319 -22.754 1.00 79.25 226 PHE A O 1
ATOM 1920 N N . ILE A 1 227 ? 10.208 7.721 -21.007 1.00 82.00 227 ILE A N 1
ATOM 1921 C CA . ILE A 1 227 ? 10.867 8.793 -21.767 1.00 82.00 227 ILE A CA 1
ATOM 1922 C C . ILE A 1 227 ? 12.241 8.329 -22.269 1.00 82.00 227 ILE A C 1
ATOM 1924 O O . ILE A 1 227 ? 12.558 8.542 -23.436 1.00 82.00 227 ILE A O 1
ATOM 1928 N N . TYR A 1 228 ? 13.043 7.660 -21.433 1.00 79.81 228 TYR A N 1
ATOM 1929 C CA . TYR A 1 228 ? 14.324 7.090 -21.862 1.00 79.81 228 TYR A CA 1
ATOM 1930 C C . TYR A 1 228 ? 14.160 6.124 -23.042 1.00 79.81 228 TYR A C 1
ATOM 1932 O O . TYR A 1 228 ? 14.832 6.276 -24.062 1.00 79.81 228 TYR A O 1
ATOM 1940 N N . MET A 1 229 ? 13.240 5.166 -22.927 1.00 78.06 229 MET A N 1
ATOM 1941 C CA . MET A 1 229 ? 12.983 4.172 -23.968 1.00 78.06 229 MET A CA 1
ATOM 1942 C C . MET A 1 229 ? 12.506 4.825 -25.266 1.00 78.06 229 MET A C 1
ATOM 1944 O O . MET A 1 229 ? 12.934 4.414 -26.342 1.00 78.06 229 MET A O 1
ATOM 1948 N N . LEU A 1 230 ? 11.686 5.879 -25.177 1.00 82.00 230 LEU A N 1
ATOM 1949 C CA . LEU A 1 230 ? 11.271 6.674 -26.332 1.00 82.00 230 LEU A CA 1
ATOM 1950 C C . LEU A 1 230 ? 12.474 7.343 -27.016 1.00 82.00 230 LEU A C 1
ATOM 1952 O O . LEU A 1 230 ? 12.594 7.281 -28.238 1.00 82.00 230 LEU A O 1
ATOM 1956 N N . CYS A 1 231 ? 13.389 7.940 -26.247 1.00 78.44 231 CYS A N 1
ATOM 1957 C CA . CYS A 1 231 ? 14.610 8.540 -26.791 1.00 78.44 231 CYS A CA 1
ATOM 1958 C C . CYS A 1 231 ? 15.486 7.499 -27.502 1.00 78.44 231 CYS A C 1
ATOM 1960 O O . CYS A 1 231 ? 15.962 7.750 -28.609 1.00 78.44 231 CYS A O 1
ATOM 1962 N N . VAL A 1 232 ? 15.667 6.320 -26.898 1.00 76.50 232 VAL A N 1
ATOM 1963 C CA . VAL A 1 232 ? 16.426 5.209 -27.497 1.00 76.50 232 VAL A CA 1
ATOM 1964 C C . VAL A 1 232 ? 15.748 4.704 -28.771 1.00 76.50 232 VAL A C 1
ATOM 1966 O O . VAL A 1 232 ? 16.422 4.475 -29.775 1.00 76.50 232 VAL A O 1
ATOM 1969 N N . PHE A 1 233 ? 14.423 4.566 -28.764 1.00 82.06 233 PHE A N 1
ATOM 1970 C CA . PHE A 1 233 ? 13.649 4.163 -29.936 1.00 82.06 233 PHE A CA 1
ATOM 1971 C C . PHE A 1 233 ? 13.838 5.147 -31.098 1.00 82.06 233 PHE A C 1
ATOM 1973 O O . PHE A 1 233 ? 14.190 4.731 -32.201 1.00 82.06 233 PHE A O 1
ATOM 1980 N N . ILE A 1 234 ? 13.672 6.450 -30.841 1.00 81.56 234 ILE A N 1
ATOM 1981 C CA . ILE A 1 234 ? 13.835 7.501 -31.857 1.00 81.56 234 ILE A CA 1
ATOM 1982 C C . ILE A 1 234 ? 15.269 7.515 -32.389 1.00 81.56 234 ILE A C 1
ATOM 1984 O O . ILE A 1 234 ? 15.461 7.558 -33.602 1.00 81.56 234 ILE A O 1
ATOM 1988 N N . TYR A 1 235 ? 16.271 7.435 -31.508 1.00 78.62 235 TYR A N 1
ATOM 1989 C CA . TYR A 1 235 ? 17.676 7.414 -31.912 1.00 78.62 235 TYR A CA 1
ATOM 1990 C C . TYR A 1 235 ? 17.980 6.253 -32.867 1.00 78.62 235 TYR A C 1
ATOM 1992 O O . TYR A 1 235 ? 18.494 6.479 -33.961 1.00 78.62 235 TYR A O 1
ATOM 2000 N N . ASN A 1 236 ? 17.602 5.023 -32.501 1.00 77.50 236 ASN A N 1
ATOM 2001 C CA . ASN A 1 236 ? 17.834 3.860 -33.359 1.00 77.50 236 ASN A CA 1
ATOM 2002 C C . ASN A 1 236 ? 17.075 3.978 -34.689 1.00 77.50 236 ASN A C 1
ATOM 2004 O O . ASN A 1 236 ? 17.629 3.661 -35.737 1.00 77.50 236 ASN A O 1
ATOM 2008 N N . LEU A 1 237 ? 15.840 4.488 -34.674 1.00 81.81 237 LEU A N 1
ATOM 2009 C CA . LEU A 1 237 ? 15.042 4.676 -35.887 1.00 81.81 237 LEU A CA 1
ATOM 2010 C C . LEU A 1 237 ? 15.669 5.702 -36.844 1.00 81.81 237 LEU A C 1
ATOM 2012 O O . LEU A 1 237 ? 15.655 5.499 -38.058 1.00 81.81 237 LEU A O 1
ATOM 2016 N N . VAL A 1 238 ? 16.247 6.780 -36.313 1.00 80.19 238 VAL A N 1
ATOM 2017 C CA . VAL A 1 238 ? 17.001 7.760 -37.107 1.00 80.19 238 VAL A CA 1
ATOM 2018 C C . VAL A 1 238 ? 18.264 7.117 -37.686 1.00 80.19 238 VAL A C 1
ATOM 2020 O O . VAL A 1 238 ? 18.484 7.204 -38.892 1.00 80.19 238 VAL A O 1
ATOM 2023 N N . MET A 1 239 ? 19.047 6.399 -36.874 1.00 76.25 239 MET A N 1
ATOM 2024 C CA . MET A 1 239 ? 20.299 5.777 -37.326 1.00 76.25 239 MET A CA 1
ATOM 2025 C C . MET A 1 239 ? 20.082 4.690 -38.393 1.00 76.25 239 MET A C 1
ATOM 2027 O O . MET A 1 239 ? 20.820 4.670 -39.373 1.00 76.25 239 MET A O 1
ATOM 2031 N N . VAL A 1 240 ? 19.025 3.866 -38.303 1.00 80.06 240 VAL A N 1
ATOM 2032 C CA . VAL A 1 240 ? 18.664 2.876 -39.351 1.00 80.06 240 VAL A CA 1
ATOM 2033 C C . VAL A 1 240 ? 18.491 3.520 -40.736 1.00 80.06 240 VAL A C 1
ATOM 2035 O O . VAL A 1 240 ? 18.726 2.871 -41.760 1.00 80.06 240 VAL A O 1
ATOM 2038 N N . ASN A 1 241 ? 18.051 4.780 -40.783 1.00 78.31 241 ASN A N 1
ATOM 2039 C CA . ASN A 1 241 ? 17.793 5.499 -42.030 1.00 78.31 241 ASN A CA 1
ATOM 2040 C C . ASN A 1 241 ? 19.003 6.287 -42.551 1.00 78.31 241 ASN A C 1
ATOM 2042 O O . ASN A 1 241 ? 19.012 6.635 -43.727 1.00 78.31 241 ASN A O 1
ATOM 2046 N N . ILE A 1 242 ? 19.997 6.562 -41.702 1.00 80.69 242 ILE A N 1
ATOM 2047 C CA . ILE A 1 242 ? 21.209 7.313 -42.065 1.00 80.69 242 ILE A CA 1
ATOM 2048 C C . ILE A 1 242 ? 22.361 6.367 -42.421 1.00 80.69 242 ILE A C 1
ATOM 2050 O O . ILE A 1 242 ? 23.157 6.673 -43.302 1.00 80.69 242 ILE A O 1
ATOM 2054 N N . VAL A 1 243 ? 22.458 5.222 -41.745 1.00 79.19 243 VAL A N 1
ATOM 2055 C CA . VAL A 1 243 ? 23.567 4.279 -41.915 1.00 79.19 243 VAL A CA 1
ATOM 2056 C C . VAL A 1 243 ? 23.394 3.461 -43.195 1.00 79.19 243 VAL A C 1
ATOM 2058 O O . VAL A 1 243 ? 22.362 2.818 -43.419 1.00 79.19 243 VAL A O 1
ATOM 2061 N N . GLU A 1 244 ? 24.428 3.484 -44.036 1.00 77.25 244 GLU A N 1
ATOM 2062 C CA . GLU A 1 244 ? 24.471 2.761 -45.311 1.00 77.25 244 GLU A CA 1
ATOM 2063 C C . GLU A 1 244 ? 24.991 1.324 -45.160 1.00 77.25 244 GLU A C 1
ATOM 2065 O O . GLU A 1 244 ? 24.592 0.445 -45.930 1.00 77.25 244 GLU A O 1
ATOM 2070 N N . ASP A 1 245 ? 25.834 1.059 -44.154 1.00 82.94 245 ASP A N 1
ATOM 2071 C CA . ASP A 1 245 ? 26.367 -0.279 -43.911 1.00 82.94 245 ASP A CA 1
ATOM 2072 C C . ASP A 1 245 ? 25.268 -1.260 -43.469 1.00 82.94 245 ASP A C 1
ATOM 2074 O O . ASP A 1 245 ? 24.492 -1.006 -42.543 1.00 82.94 245 ASP A O 1
ATOM 2078 N N . ARG A 1 246 ? 25.200 -2.423 -44.130 1.00 78.88 246 ARG A N 1
ATOM 2079 C CA . ARG A 1 246 ? 24.161 -3.431 -43.869 1.00 78.88 246 ARG A CA 1
ATOM 2080 C C . ARG A 1 246 ? 24.293 -4.056 -42.487 1.00 78.88 246 ARG A C 1
ATOM 2082 O O . ARG A 1 246 ? 23.265 -4.385 -41.894 1.00 78.88 246 ARG A O 1
ATOM 2089 N N . THR A 1 247 ? 25.519 -4.263 -42.013 1.00 76.69 247 THR A N 1
ATOM 2090 C CA . THR A 1 247 ? 25.776 -4.879 -40.709 1.00 76.69 247 THR A CA 1
ATOM 2091 C C . THR A 1 247 ? 25.355 -3.950 -39.577 1.00 76.69 247 THR A C 1
ATOM 2093 O O . THR A 1 247 ? 24.497 -4.330 -38.780 1.00 76.69 247 THR A O 1
ATOM 2096 N N . GLU A 1 248 ? 25.822 -2.702 -39.585 1.00 72.44 248 GLU A N 1
ATOM 2097 C CA . GLU A 1 248 ? 25.428 -1.698 -38.588 1.00 72.44 248 GLU A CA 1
ATOM 2098 C C . GLU A 1 248 ? 23.922 -1.390 -38.630 1.00 72.44 248 GLU A C 1
ATOM 2100 O O . GLU A 1 248 ? 23.259 -1.306 -37.593 1.00 72.44 248 GLU A O 1
ATOM 2105 N N . LYS A 1 249 ? 23.324 -1.305 -39.825 1.00 77.88 249 LYS A N 1
ATOM 2106 C CA . LYS A 1 249 ? 21.874 -1.107 -39.978 1.00 77.88 249 LYS A CA 1
ATOM 2107 C C . LYS A 1 249 ? 21.053 -2.228 -39.332 1.00 77.88 249 LYS A C 1
ATOM 2109 O O . LYS A 1 249 ? 20.003 -1.956 -38.744 1.00 77.88 249 LYS A O 1
ATOM 2114 N N . GLY A 1 250 ? 21.526 -3.474 -39.418 1.00 76.81 250 GLY A N 1
ATOM 2115 C CA . GLY A 1 250 ? 20.918 -4.618 -38.736 1.00 76.81 250 GLY A CA 1
ATOM 2116 C C . GLY A 1 250 ? 20.965 -4.491 -37.210 1.00 76.81 250 GLY A C 1
ATOM 2117 O O . GLY A 1 250 ? 19.981 -4.800 -36.535 1.00 76.81 250 GLY A O 1
ATOM 2118 N N . GLU A 1 251 ? 22.065 -3.973 -36.664 1.00 76.00 251 GLU A N 1
ATOM 2119 C CA . GLU A 1 251 ? 22.239 -3.761 -35.222 1.00 76.00 251 GLU A CA 1
ATOM 2120 C C . GLU A 1 251 ? 21.313 -2.656 -34.688 1.00 76.00 251 GLU A C 1
ATOM 2122 O O . GLU A 1 251 ? 20.643 -2.856 -33.671 1.00 76.00 251 GLU A O 1
ATOM 2127 N N . TYR A 1 252 ? 21.167 -1.538 -35.408 1.00 77.75 252 TYR A N 1
ATOM 2128 C CA . TYR A 1 252 ? 20.193 -0.499 -35.047 1.00 77.75 252 TYR A CA 1
ATOM 2129 C C . TYR A 1 252 ? 18.740 -0.987 -35.166 1.00 77.75 252 TYR A C 1
ATOM 2131 O O . TYR A 1 252 ? 17.910 -0.661 -34.315 1.00 77.75 252 TYR A O 1
ATOM 2139 N N . PHE A 1 253 ? 18.421 -1.819 -36.166 1.00 80.44 253 PHE A N 1
ATOM 2140 C CA . PHE A 1 253 ? 17.093 -2.434 -36.288 1.00 80.44 253 PHE A CA 1
ATOM 2141 C C . PHE A 1 253 ? 16.787 -3.369 -35.106 1.00 80.44 253 PHE A C 1
ATOM 2143 O O . PHE A 1 253 ? 15.691 -3.323 -34.541 1.00 80.44 253 PHE A O 1
ATOM 2150 N N . MET A 1 254 ? 17.773 -4.158 -34.661 1.00 79.75 254 MET A N 1
ATOM 2151 C CA . MET A 1 254 ? 17.662 -4.943 -33.426 1.00 79.75 254 MET A CA 1
ATOM 2152 C C . MET A 1 254 ? 17.512 -4.052 -32.189 1.00 79.75 254 MET A C 1
ATOM 2154 O O . MET A 1 254 ? 16.731 -4.385 -31.299 1.00 79.75 254 MET A O 1
ATOM 2158 N N . GLY A 1 255 ? 18.177 -2.894 -32.144 1.00 76.69 255 GLY A N 1
ATOM 2159 C CA . GLY A 1 255 ? 17.977 -1.880 -31.105 1.00 76.69 255 GLY A CA 1
ATOM 2160 C C . GLY A 1 255 ? 16.530 -1.376 -31.030 1.00 76.69 255 GLY A C 1
ATOM 2161 O O . GLY A 1 255 ? 15.951 -1.322 -29.942 1.00 76.69 255 GLY A O 1
ATOM 2162 N N . VAL A 1 256 ? 15.903 -1.093 -32.180 1.00 79.38 256 VAL A N 1
ATOM 2163 C CA . VAL A 1 256 ? 14.472 -0.739 -32.255 1.00 79.38 256 VAL A CA 1
ATOM 2164 C C . VAL A 1 256 ? 13.612 -1.871 -31.692 1.00 79.38 256 VAL A C 1
ATOM 2166 O O . VAL A 1 256 ? 12.806 -1.631 -30.791 1.00 79.38 256 VAL A O 1
ATOM 2169 N N . PHE A 1 257 ? 13.816 -3.107 -32.155 1.00 82.56 257 PHE A N 1
ATOM 2170 C CA . PHE A 1 257 ? 13.056 -4.265 -31.6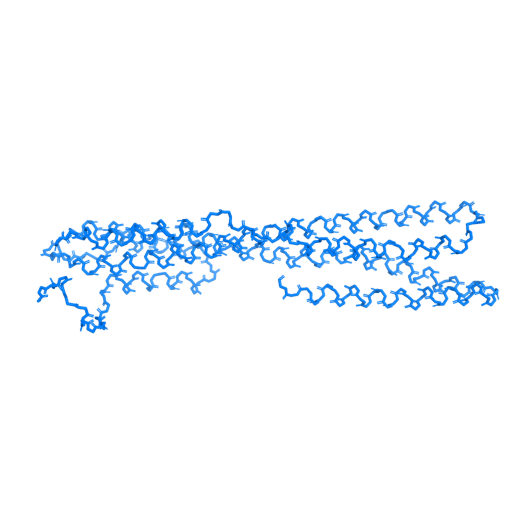78 1.00 82.56 257 PHE A CA 1
ATOM 2171 C C . PHE A 1 257 ? 13.184 -4.460 -30.157 1.00 82.56 257 PHE A C 1
ATOM 2173 O O . PHE A 1 257 ? 12.176 -4.562 -29.454 1.00 82.56 257 PHE A O 1
ATOM 2180 N N . MET A 1 258 ? 14.410 -4.426 -29.630 1.00 80.19 258 MET A N 1
ATOM 2181 C CA . MET A 1 258 ? 14.677 -4.570 -28.197 1.00 80.19 258 MET A CA 1
ATOM 2182 C C . MET A 1 258 ? 14.046 -3.444 -27.378 1.00 80.19 258 MET A C 1
ATOM 2184 O O . MET A 1 258 ? 13.488 -3.709 -26.313 1.00 80.19 258 MET A O 1
ATOM 2188 N N . SER A 1 259 ? 14.057 -2.204 -27.879 1.00 77.69 259 SER A N 1
ATOM 2189 C CA . SER A 1 259 ? 13.428 -1.077 -27.184 1.00 77.69 259 SER A CA 1
ATOM 2190 C C . SER A 1 259 ? 11.909 -1.245 -27.043 1.00 77.69 259 SER A C 1
ATOM 2192 O O . SER A 1 259 ? 11.349 -0.947 -25.986 1.00 77.69 259 SER A O 1
ATOM 2194 N N . VAL A 1 260 ? 11.241 -1.810 -28.055 1.00 81.69 260 VAL A N 1
ATOM 2195 C CA . VAL A 1 260 ? 9.805 -2.128 -28.003 1.00 81.69 260 VAL A CA 1
ATOM 2196 C C . VAL A 1 260 ? 9.536 -3.253 -27.002 1.00 81.69 260 VAL A C 1
ATOM 2198 O O . VAL A 1 260 ? 8.667 -3.107 -26.141 1.00 81.69 260 VAL A O 1
ATOM 2201 N N . VAL A 1 261 ? 10.308 -4.344 -27.058 1.00 83.12 261 VAL A N 1
ATOM 2202 C CA . VAL A 1 261 ? 10.157 -5.487 -26.137 1.00 83.12 261 VAL A CA 1
ATOM 2203 C C . VAL A 1 261 ? 10.368 -5.061 -24.683 1.00 83.12 261 VAL A C 1
ATOM 2205 O O . VAL A 1 261 ? 9.535 -5.356 -23.827 1.00 83.12 261 VAL A O 1
ATOM 2208 N N . LEU A 1 262 ? 11.439 -4.320 -24.397 1.00 78.12 262 LEU A N 1
ATOM 2209 C CA . LEU A 1 262 ? 11.734 -3.814 -23.055 1.00 78.12 262 LEU A CA 1
ATOM 2210 C C . LEU A 1 262 ? 10.668 -2.827 -22.560 1.00 78.12 262 LEU A C 1
ATOM 2212 O O . LEU A 1 262 ? 10.292 -2.879 -21.390 1.00 78.12 262 LEU A O 1
ATOM 2216 N N . SER A 1 263 ? 10.129 -1.978 -23.440 1.00 77.75 263 SER A N 1
ATOM 2217 C CA . SER A 1 263 ? 9.031 -1.066 -23.090 1.00 77.75 263 SER A CA 1
ATOM 2218 C C . SER A 1 263 ? 7.754 -1.824 -22.731 1.00 77.75 263 SER A C 1
ATOM 2220 O O . SER A 1 263 ? 7.102 -1.487 -21.744 1.00 77.75 263 SER A O 1
ATOM 2222 N N . LEU A 1 264 ? 7.414 -2.877 -23.483 1.00 80.88 264 LEU A N 1
ATOM 2223 C CA . LEU A 1 264 ? 6.268 -3.741 -23.186 1.00 80.88 264 LEU A CA 1
ATOM 2224 C C . LEU A 1 264 ? 6.460 -4.513 -21.879 1.00 80.88 264 LEU A C 1
ATOM 2226 O O . LEU A 1 264 ? 5.535 -4.570 -21.072 1.00 80.88 264 LEU A O 1
ATOM 2230 N N . LEU A 1 265 ? 7.657 -5.054 -21.633 1.00 78.94 265 LEU A N 1
ATOM 2231 C CA . LEU A 1 265 ? 7.991 -5.711 -20.367 1.00 78.94 265 LEU A CA 1
ATOM 2232 C C . LEU A 1 265 ? 7.859 -4.744 -19.189 1.00 78.94 265 LEU A C 1
ATOM 2234 O O . LEU A 1 265 ? 7.289 -5.103 -18.162 1.00 78.94 265 LEU A O 1
ATOM 2238 N N . PHE A 1 266 ? 8.321 -3.506 -19.348 1.00 74.38 266 PHE A N 1
ATOM 2239 C CA . PHE A 1 266 ? 8.224 -2.479 -18.319 1.00 74.38 266 PHE A CA 1
ATOM 2240 C C . PHE A 1 266 ? 6.777 -1.992 -18.087 1.00 74.38 266 PHE A C 1
ATOM 2242 O O . PHE A 1 266 ? 6.368 -1.701 -16.958 1.00 74.38 266 PHE A O 1
ATOM 2249 N N . LEU A 1 267 ? 5.962 -1.952 -19.142 1.00 74.38 267 LEU A N 1
ATOM 2250 C CA . LEU A 1 267 ? 4.542 -1.612 -19.062 1.00 74.38 267 LEU A CA 1
ATOM 2251 C C . LEU A 1 267 ? 3.733 -2.736 -18.395 1.00 74.38 267 LEU A C 1
ATOM 2253 O O . LEU A 1 267 ? 2.959 -2.485 -17.474 1.00 74.38 267 LEU A O 1
ATOM 2257 N N . LEU A 1 268 ? 3.986 -3.994 -18.765 1.00 75.25 268 LEU A N 1
ATOM 2258 C CA . LEU A 1 268 ? 3.450 -5.160 -18.056 1.00 75.25 268 LEU A CA 1
ATOM 2259 C C . LEU A 1 268 ? 3.870 -5.151 -16.589 1.00 75.25 268 LEU A C 1
ATOM 2261 O O . LEU A 1 268 ? 3.062 -5.397 -15.709 1.00 75.25 268 LEU A O 1
ATOM 2265 N N . PHE A 1 269 ? 5.113 -4.805 -16.300 1.00 70.69 269 PHE A N 1
ATOM 2266 C CA . PHE A 1 269 ? 5.630 -4.705 -14.943 1.00 70.69 269 PHE A CA 1
ATOM 2267 C C . PHE A 1 269 ? 4.939 -3.612 -14.112 1.00 70.69 269 PHE A C 1
ATOM 2269 O O . PHE A 1 269 ? 4.609 -3.826 -12.944 1.00 70.69 269 PHE A O 1
ATOM 2276 N N . THR A 1 270 ? 4.666 -2.446 -14.698 1.00 67.12 270 THR A N 1
ATOM 2277 C CA . THR A 1 270 ? 3.965 -1.359 -13.994 1.00 67.12 270 THR A CA 1
ATOM 2278 C C . THR A 1 270 ? 2.495 -1.701 -13.751 1.00 67.12 270 THR A C 1
ATOM 2280 O O . THR A 1 270 ? 1.971 -1.356 -12.692 1.00 67.12 270 THR A O 1
ATOM 2283 N N . LEU A 1 271 ? 1.861 -2.447 -14.664 1.00 67.50 271 LEU A N 1
ATOM 2284 C CA . LEU A 1 271 ? 0.463 -2.877 -14.556 1.00 67.50 271 LEU A CA 1
ATOM 2285 C C . LEU A 1 271 ? 0.255 -4.131 -13.685 1.00 67.50 271 LEU A C 1
ATOM 2287 O O . LEU A 1 271 ? -0.681 -4.165 -12.893 1.00 67.50 271 LEU A O 1
ATOM 2291 N N . CYS A 1 272 ? 1.117 -5.147 -13.788 1.00 64.38 272 CYS A N 1
ATOM 2292 C CA . CYS A 1 272 ? 0.959 -6.448 -13.119 1.00 64.38 272 CYS A CA 1
ATOM 2293 C C . CYS A 1 272 ? 1.393 -6.451 -11.645 1.00 64.38 272 CYS A C 1
ATOM 2295 O O . CYS A 1 272 ? 1.134 -7.420 -10.933 1.00 64.38 272 CYS A O 1
ATOM 2297 N N . THR A 1 273 ? 2.035 -5.392 -11.140 1.00 59.88 273 THR A N 1
ATOM 2298 C CA . THR A 1 273 ? 2.361 -5.277 -9.706 1.00 59.88 273 THR A CA 1
ATOM 2299 C C . THR A 1 273 ? 1.124 -4.907 -8.873 1.00 59.88 273 THR A C 1
ATOM 2301 O O . THR A 1 273 ? 1.079 -3.867 -8.216 1.00 59.88 273 THR A O 1
ATOM 2304 N N . THR A 1 274 ? 0.092 -5.747 -8.868 1.00 45.69 274 THR A N 1
ATOM 2305 C CA . THR A 1 274 ? -1.128 -5.585 -8.059 1.00 45.69 274 THR A CA 1
ATOM 2306 C C . THR A 1 274 ? -1.079 -6.413 -6.775 1.00 45.69 274 THR A C 1
ATOM 2308 O O . THR A 1 274 ? -1.912 -7.287 -6.594 1.00 45.69 274 THR A O 1
ATOM 2311 N N . PHE A 1 275 ? -0.135 -6.138 -5.869 1.00 44.16 275 PHE A N 1
ATOM 2312 C CA . PHE A 1 275 ? -0.187 -6.595 -4.467 1.00 44.16 275 PHE A CA 1
ATOM 2313 C C . PHE A 1 275 ? 0.455 -5.548 -3.547 1.00 44.16 275 PHE A C 1
ATOM 2315 O O . PHE A 1 275 ? 1.556 -5.045 -3.859 1.00 44.16 275 PHE A O 1
#

pLDDT: mean 71.8, std 12.1, range [30.53, 87.38]

Secondary structure (DSSP, 8-state):
----TT-TTPPP-----HHHHHHHHHHHHHHH-S-TTHHHHHHHHHHHT-----TT-PBPHHHHHHHHHHHHHHHHHHHHHHHHHHHHHHHHHHHHHHHHHHHHHHHHHHHHHHHHTTTT----HHHHHHHHHHHHHHHHHHHHHHTSGGGS---SSHHHHHHHHHHHHHHHHHT--SSB-HHHHHHHHHHHHHIIIIIIHHHHHHHHHHHHHHHHHHHHHHHHHHHHHHHHHHHHHHHHHH---HHHHHHHHHHHHHHHHHHHHHHHHHHH---

Sequence (275 aa):
MSFDPSSPNQKPVTKRYRSSIQTYQLMRLVMDSFDSPEIKKHAEKILENFPKINETKQVNPEEIWELKEIEKEILETKRFYRQGMEESTAKVFATKFLLLTNWIVFFCSIIFIIILVPLGADIKLTIAFTTYNFLPLVSIFAWLITWAKWFEYIPLDDDEARMKLRKEYEKLKSELKPSYTREELIQERKNVIDLFLNDFFAMKKKYHDLKDRRLMLKYKTAIPIFIYMLCVFIYNLVMVNIVEDRTEKGEYFMGVFMSVVLSLLFLLFTLCTTF